Protein AF-A0A6L4WTA5-F1 (afdb_monomer)

Foldseek 3Di:
DDPDDDDDDDDDPFQADPQLCVVVVHGHNDDPLSNQFGPPDDDDDDPDADPVCNVARQQGPVLAPFDFPDPSLLAFPQSDDPVVLVVVVVVLVVVLVVLLVVCLVVVVLVVQDPVLLVVLLLQQLLCLVLLLLLLLLLVLLLNHHHGRRSNRLSNSVSVVSNVVSVLSVSLNCSNVVNPCVSNVVSVVCCVDPPLNVLVNVLSVVLSPDRRSVLSLCLRVQAQCLQCCCQSQVVSCVLCVVVVHNSSVSSSVSVVVVNVSSVVSSLSSLLVSCVRDPVSLVVSLVSNVVSNVSNLVSCQSSLVSDPCSVVSSVVSVVVSQVSVVVSVHHD

Mean predicted aligned error: 3.54 Å

Sequence (330 aa):
MELNIASVEIEPKRHTFGNVARRLGEDRPASRYEEAMYDAQPTENFHYRPQWEPEFEIYDKARTKIKMNDWYDLLDPRKFHYMTYVSTRASQNAANVQSFDFIEKRSLVNFIKQENLQKAFEFLTPLRHYEYGANMNNLAIVDRVYGTAMMSATMFHAEDRLGMAQHITKMILLLGNNDVKKLDSGKEAWMNDSKWQGLRKAVEDSLVVKDPIRLFVKQNVVFDAFVIPLMINEFSKEMAANDEMVVPMLSEFVTSWYEETIKWIDSVVKVMTNESSENKELLTQWIKEDIEIIEVAMQPLSAFSNNSSELLASTKLELINRLNKSGITL

Radius of gyration: 22.51 Å; Cα contacts (8 Å, |Δi|>4): 391; chains: 1; bounding box: 70×47×57 Å

Solvent-accessible surface area (backbone atoms only — not comparable to full-atom values): 18257 Å² total; per-residue (Å²): 136,84,85,79,79,88,72,88,85,74,88,68,98,64,54,57,56,72,66,47,22,62,73,70,73,46,78,47,80,64,53,76,41,52,70,69,28,53,84,70,53,82,85,73,88,74,92,66,66,41,92,91,53,63,92,41,60,77,72,31,66,78,53,31,90,63,74,65,97,56,54,77,70,37,48,55,82,83,54,68,39,72,70,58,42,54,54,52,51,50,55,55,49,52,56,46,50,50,50,53,51,51,40,59,79,65,48,53,60,78,72,50,54,68,70,59,51,50,49,47,47,68,66,44,45,35,48,29,56,56,26,44,45,49,17,53,46,24,50,54,24,36,78,45,42,51,45,46,34,43,24,49,54,34,42,55,51,16,56,48,24,47,50,48,20,51,48,45,51,49,50,48,27,61,70,46,77,64,41,65,65,57,58,54,50,14,48,49,37,45,75,69,36,74,53,34,44,44,46,47,49,54,47,60,60,50,73,70,54,76,33,27,61,62,40,45,44,45,47,70,58,45,43,44,44,47,50,46,50,48,61,45,53,49,43,25,52,53,37,42,76,72,76,33,58,68,61,39,63,69,45,43,62,59,54,57,48,48,68,59,51,49,56,35,53,48,47,33,51,25,49,50,32,70,66,35,72,67,36,33,53,52,53,39,51,56,49,53,58,40,47,59,54,46,56,62,19,41,56,60,64,34,61,86,42,98,54,28,71,57,55,51,52,50,37,51,48,51,47,51,60,53,38,46,77,28,70,41,81,133

pLDDT: mean 96.68, std 4.38, range [52.75, 98.94]

Organism: NCBI:txid2654171

InterPro domains:
  IPR003430 Propane/methane/phenol/toluene hydroxylase [PF02332] (52-275)
  IPR009078 Ferritin-like superfamily [SSF47240] (1-301)
  IPR012078 Methane/phenol monooxygenase, hydroxylase component [PIRSF000040] (1-306)
  IPR012348 Ribonucleotide reductase-like [G3DSA:1.10.620.20] (1-330)

Structure (mmCIF, N/CA/C/O backbone):
data_AF-A0A6L4WTA5-F1
#
_entry.id   AF-A0A6L4WTA5-F1
#
loop_
_atom_site.group_PDB
_atom_site.id
_atom_site.type_symbol
_atom_site.label_atom_id
_atom_site.label_alt_id
_atom_site.label_comp_id
_atom_site.label_asym_id
_atom_site.label_entity_id
_atom_site.label_seq_id
_atom_site.pdbx_PDB_ins_code
_atom_site.Cartn_x
_atom_site.Cartn_y
_atom_site.Cartn_z
_atom_site.occupancy
_atom_site.B_iso_or_equiv
_atom_site.auth_seq_id
_atom_site.auth_comp_id
_atom_site.auth_asym_id
_atom_site.auth_atom_id
_atom_site.pdbx_PDB_model_num
ATOM 1 N N . MET A 1 1 ? -39.409 23.483 -18.456 1.00 52.75 1 MET A N 1
ATOM 2 C CA . MET A 1 1 ? -40.609 22.785 -17.954 1.00 52.75 1 MET A CA 1
ATOM 3 C C . MET A 1 1 ? -40.104 21.469 -17.388 1.00 52.75 1 MET A C 1
ATOM 5 O O . MET A 1 1 ? -39.765 20.590 -18.167 1.00 52.75 1 MET A O 1
ATOM 9 N N . GLU A 1 2 ? -39.885 21.397 -16.075 1.00 57.78 2 GLU A N 1
ATOM 10 C CA . GLU A 1 2 ? -39.454 20.157 -15.417 1.00 57.78 2 GLU A CA 1
ATOM 11 C C . GLU A 1 2 ? -40.671 19.253 -15.228 1.00 57.78 2 GLU A C 1
ATOM 13 O O . GLU A 1 2 ? -41.687 19.657 -14.663 1.00 57.78 2 GLU A O 1
ATOM 18 N N . LEU A 1 3 ? -40.583 18.045 -15.774 1.00 67.44 3 LEU A N 1
ATOM 19 C CA . LEU A 1 3 ? -41.601 17.010 -15.660 1.00 67.44 3 LEU A CA 1
ATOM 20 C C . LEU A 1 3 ? -41.435 16.350 -14.285 1.00 67.44 3 LEU A C 1
ATOM 22 O O . LEU A 1 3 ? -40.645 15.424 -14.128 1.00 67.44 3 LEU A O 1
ATOM 26 N N . ASN A 1 4 ? -42.148 16.859 -13.278 1.00 74.12 4 ASN A N 1
ATOM 27 C CA . ASN A 1 4 ? -42.209 16.223 -11.964 1.00 74.12 4 ASN A CA 1
ATOM 28 C C . ASN A 1 4 ? -43.225 15.078 -12.012 1.00 74.12 4 ASN A C 1
ATOM 30 O O . ASN A 1 4 ? -44.436 15.299 -12.045 1.00 74.12 4 ASN A O 1
ATOM 34 N N . ILE A 1 5 ? -42.719 13.847 -12.072 1.00 84.56 5 ILE A N 1
ATOM 35 C CA . ILE A 1 5 ? -43.542 12.638 -12.046 1.00 84.56 5 ILE A CA 1
ATOM 36 C C . ILE A 1 5 ? -44.036 12.445 -10.609 1.00 84.56 5 ILE A C 1
ATOM 38 O O . ILE A 1 5 ? -43.230 12.290 -9.696 1.00 84.56 5 ILE A O 1
ATOM 42 N N . ALA A 1 6 ? -45.354 12.452 -10.401 1.00 80.69 6 ALA A N 1
ATOM 43 C CA . ALA A 1 6 ? -45.935 12.192 -9.088 1.00 80.69 6 ALA A CA 1
ATOM 44 C C . ALA A 1 6 ? -45.710 10.723 -8.689 1.00 80.69 6 ALA A C 1
ATOM 46 O O . ALA A 1 6 ? -46.211 9.814 -9.353 1.00 80.69 6 ALA A O 1
ATOM 47 N N . SER A 1 7 ? -44.973 10.491 -7.603 1.00 86.44 7 SER A N 1
ATOM 48 C CA . SER A 1 7 ? -44.832 9.178 -6.968 1.00 86.44 7 SER A CA 1
ATOM 49 C C . SER A 1 7 ? -45.690 9.093 -5.709 1.00 86.44 7 SER A C 1
ATOM 51 O O . SER A 1 7 ? -45.810 10.067 -4.970 1.00 86.44 7 SER A O 1
ATOM 53 N N . VAL A 1 8 ? -46.269 7.919 -5.445 1.00 89.44 8 VAL A N 1
ATOM 54 C CA . VAL A 1 8 ? -46.918 7.636 -4.158 1.00 89.44 8 VAL A CA 1
ATOM 55 C C . VAL A 1 8 ? -45.822 7.371 -3.131 1.00 89.44 8 VAL A C 1
ATOM 57 O O . VAL A 1 8 ? -45.062 6.415 -3.276 1.00 89.44 8 VAL A O 1
ATOM 60 N N . GLU A 1 9 ? -45.737 8.219 -2.114 1.00 87.75 9 GLU A N 1
ATOM 61 C CA . GLU A 1 9 ? -44.826 8.033 -0.988 1.00 87.75 9 GLU A CA 1
ATOM 62 C C . GLU A 1 9 ? -45.429 7.023 -0.002 1.00 87.75 9 GLU A C 1
ATOM 64 O O . GLU A 1 9 ? -46.593 7.132 0.390 1.00 87.75 9 GLU A O 1
ATOM 69 N N . ILE A 1 10 ? -44.657 5.993 0.345 1.00 92.88 10 ILE A N 1
ATOM 70 C CA . ILE A 1 10 ? -45.053 4.965 1.311 1.00 92.88 10 ILE A CA 1
ATOM 71 C C . ILE A 1 10 ? -44.186 5.148 2.550 1.00 92.88 10 ILE A C 1
ATOM 73 O O . ILE A 1 10 ? -42.973 4.961 2.473 1.00 92.88 10 ILE A O 1
ATOM 77 N N . GLU A 1 11 ? -44.816 5.450 3.684 1.00 94.12 11 GLU A N 1
ATOM 78 C CA . GLU A 1 11 ? -44.127 5.607 4.968 1.00 94.12 11 GLU A CA 1
ATOM 79 C C . GLU A 1 11 ? -43.481 4.284 5.422 1.00 94.12 11 GLU A C 1
ATOM 81 O O . GLU A 1 11 ? -44.190 3.293 5.663 1.00 94.12 11 GLU A O 1
ATOM 86 N N . PRO A 1 12 ? -42.143 4.218 5.536 1.00 95.50 12 PRO A N 1
ATOM 87 C CA . PRO A 1 12 ? -41.457 3.007 5.953 1.00 95.50 12 PRO A CA 1
ATOM 88 C C . PRO A 1 12 ? -41.533 2.825 7.477 1.00 95.50 12 PRO A C 1
ATOM 90 O O . PRO A 1 12 ? -41.562 3.775 8.250 1.00 95.50 12 PRO A O 1
ATOM 93 N N . LYS A 1 13 ? -41.507 1.571 7.949 1.00 96.56 13 LYS A N 1
ATOM 94 C CA . LYS A 1 13 ? -41.500 1.268 9.399 1.00 96.56 13 LYS A CA 1
ATOM 95 C C . LYS A 1 13 ? -40.175 1.598 10.101 1.00 96.56 13 LYS A C 1
ATOM 97 O O . LYS A 1 13 ? -40.129 1.588 11.327 1.00 96.56 13 LYS A O 1
ATOM 102 N N . ARG A 1 14 ? -39.101 1.724 9.325 1.00 97.00 14 ARG A N 1
ATOM 103 C CA . ARG A 1 14 ? -37.732 2.083 9.721 1.00 97.00 14 ARG A CA 1
ATOM 104 C C . ARG A 1 14 ? -36.960 2.477 8.468 1.00 97.00 14 ARG A C 1
ATOM 106 O O . ARG A 1 14 ? -37.333 2.022 7.382 1.00 97.00 14 ARG A O 1
ATOM 113 N N . HIS A 1 15 ? -35.870 3.218 8.608 1.00 97.50 15 HIS A N 1
ATOM 114 C CA . HIS A 1 15 ? -35.088 3.666 7.455 1.00 97.50 15 HIS A CA 1
ATOM 115 C C . HIS A 1 15 ? -33.839 2.823 7.177 1.00 97.50 15 HIS A C 1
ATOM 117 O O . HIS A 1 15 ? -33.423 2.743 6.023 1.00 97.50 15 HIS A O 1
ATOM 123 N N . THR A 1 16 ? -33.263 2.169 8.189 1.00 98.12 16 THR A N 1
ATOM 124 C CA . THR A 1 16 ? -32.083 1.300 8.016 1.00 98.12 16 THR A CA 1
ATOM 125 C C . THR A 1 16 ? -32.068 0.106 8.991 1.00 98.12 16 THR A C 1
ATOM 127 O O . THR A 1 16 ? -33.043 -0.178 9.698 1.00 98.12 16 THR A O 1
ATOM 130 N N . PHE A 1 17 ? -30.980 -0.667 9.004 1.00 98.00 17 PHE A N 1
ATOM 131 C CA . PHE A 1 17 ? -30.770 -1.772 9.935 1.00 98.00 17 PHE A CA 1
ATOM 132 C C . PHE A 1 17 ? -30.490 -1.272 11.356 1.00 98.00 17 PHE A C 1
ATOM 134 O O . PHE A 1 17 ? -29.898 -0.219 11.576 1.00 98.00 17 PHE A O 1
ATOM 141 N N . GLY A 1 18 ? -30.885 -2.062 12.359 1.00 97.44 18 GLY A N 1
ATOM 142 C CA . GLY A 1 18 ? -30.802 -1.634 13.758 1.00 97.44 18 GLY A CA 1
ATOM 143 C C . GLY A 1 18 ? -29.375 -1.379 14.261 1.00 97.44 18 GLY A C 1
ATOM 144 O O . GLY A 1 18 ? -29.185 -0.505 15.099 1.00 97.44 18 GLY A O 1
ATOM 145 N N . ASN A 1 19 ? -28.375 -2.120 13.773 1.00 96.50 19 ASN A N 1
ATOM 146 C CA . ASN A 1 19 ? -26.960 -1.865 14.071 1.00 96.50 19 ASN A CA 1
ATOM 147 C C . ASN A 1 19 ? -26.506 -0.513 13.506 1.00 96.50 19 ASN A C 1
ATOM 149 O O . ASN A 1 19 ? -25.913 0.277 14.234 1.00 96.50 19 ASN A O 1
ATOM 153 N N . VAL A 1 20 ? -26.876 -0.219 12.259 1.00 97.62 20 VAL A N 1
ATOM 154 C CA . VAL A 1 20 ? -26.539 1.040 11.586 1.00 97.62 20 VAL A CA 1
ATOM 155 C C . VAL A 1 20 ? -27.196 2.223 12.300 1.00 97.62 20 VAL A C 1
ATOM 157 O O . VAL A 1 20 ? -26.498 3.161 12.669 1.00 97.62 20 VAL A O 1
ATOM 160 N N . ALA A 1 21 ? -28.496 2.153 12.603 1.00 97.88 21 ALA A N 1
ATOM 161 C CA . ALA A 1 21 ? -29.197 3.216 13.331 1.00 97.88 21 ALA A CA 1
ATOM 162 C C . ALA A 1 21 ? -28.588 3.484 14.722 1.00 97.88 21 ALA A C 1
ATOM 164 O O . ALA A 1 21 ? -28.388 4.634 15.104 1.00 97.88 21 ALA A O 1
ATOM 165 N N . ARG A 1 22 ? -28.228 2.430 15.475 1.00 97.50 22 ARG A N 1
ATOM 166 C CA . ARG A 1 22 ? -27.548 2.582 16.777 1.00 97.50 22 ARG A CA 1
ATOM 167 C C . ARG A 1 22 ? -26.203 3.288 16.648 1.00 97.50 22 ARG A C 1
ATOM 169 O O . ARG A 1 22 ? -25.905 4.142 17.474 1.00 97.50 22 ARG A O 1
ATOM 176 N N . ARG A 1 23 ? -25.411 2.942 15.631 1.00 95.56 23 ARG A N 1
ATOM 177 C CA . ARG A 1 23 ? -24.113 3.575 15.377 1.00 95.56 23 ARG A CA 1
ATOM 178 C C . ARG A 1 23 ? -24.250 5.034 14.950 1.00 95.56 23 ARG A C 1
ATOM 180 O O . ARG A 1 23 ? -23.460 5.866 15.376 1.00 95.56 23 ARG A O 1
ATOM 187 N N . LEU A 1 24 ? -25.242 5.342 14.118 1.00 95.62 24 LEU A N 1
ATOM 188 C CA . LEU A 1 24 ? -25.515 6.707 13.666 1.00 95.62 24 LEU A CA 1
ATOM 189 C C . LEU A 1 24 ? -26.168 7.578 14.752 1.00 95.62 24 LEU A C 1
ATOM 191 O O . LEU A 1 24 ? -26.153 8.798 14.635 1.00 95.62 24 LEU A O 1
ATOM 195 N N . GLY A 1 25 ? -26.731 6.966 15.798 1.00 97.12 25 GLY A N 1
ATOM 196 C CA . GLY A 1 25 ? -27.473 7.655 16.857 1.00 97.12 25 GLY A CA 1
ATOM 197 C C . GLY A 1 25 ? -28.904 8.042 16.467 1.00 97.12 25 GLY A C 1
ATOM 198 O O . GLY A 1 25 ? -29.612 8.642 17.271 1.00 97.12 25 GLY A O 1
ATOM 199 N N . GLU A 1 26 ? -29.347 7.682 15.261 1.00 97.19 26 GLU A N 1
ATOM 200 C CA . GLU A 1 26 ? -30.663 8.003 14.708 1.00 97.19 26 GLU A CA 1
ATOM 201 C C . GLU A 1 26 ? -31.090 6.971 13.645 1.00 97.19 26 GLU A C 1
ATOM 203 O O . GLU A 1 26 ? -30.253 6.372 12.966 1.00 97.19 26 GLU A O 1
ATOM 208 N N . ASP A 1 27 ? -32.402 6.765 13.479 1.00 97.06 27 ASP A N 1
ATOM 209 C CA . ASP A 1 27 ? -32.956 5.975 12.368 1.00 97.06 27 ASP A CA 1
ATOM 210 C C . ASP A 1 27 ? -33.204 6.890 11.167 1.00 97.06 27 ASP A C 1
ATOM 212 O O . ASP A 1 27 ? -34.285 7.453 11.003 1.00 97.06 27 ASP A O 1
ATOM 216 N N . ARG A 1 28 ? -32.171 7.055 10.339 1.00 96.94 28 ARG A N 1
ATOM 217 C CA . ARG A 1 28 ? -32.239 7.793 9.074 1.00 96.94 28 ARG A CA 1
ATOM 218 C C . ARG A 1 28 ? -31.884 6.892 7.893 1.00 96.94 28 ARG A C 1
ATOM 220 O O . ARG A 1 28 ? -31.228 5.865 8.089 1.00 96.94 28 ARG A O 1
ATOM 227 N N . PRO A 1 29 ? -32.230 7.282 6.652 1.00 97.56 29 PRO A N 1
ATOM 228 C CA . PRO A 1 29 ? -31.689 6.624 5.473 1.00 97.56 29 PRO A CA 1
ATOM 229 C C . PRO A 1 29 ? -30.155 6.593 5.531 1.00 97.56 29 PRO A C 1
ATOM 231 O O . PRO A 1 29 ? -29.496 7.629 5.674 1.00 97.56 29 PRO A O 1
ATOM 234 N N . ALA A 1 30 ? -29.595 5.390 5.453 1.00 97.31 30 ALA A N 1
ATOM 235 C CA . ALA A 1 30 ? -28.159 5.165 5.444 1.00 97.31 30 ALA A CA 1
ATOM 236 C C . ALA A 1 30 ? -27.639 5.060 4.005 1.00 97.31 30 ALA A C 1
ATOM 238 O O . ALA A 1 30 ? -28.334 4.620 3.086 1.00 97.31 30 ALA A O 1
ATOM 239 N N . SER A 1 31 ? -26.394 5.470 3.792 1.00 97.19 31 SER A N 1
ATOM 240 C CA . SER A 1 31 ? -25.716 5.266 2.516 1.00 97.19 31 SER A CA 1
ATOM 241 C C . SER A 1 31 ? -25.366 3.790 2.308 1.00 97.19 31 SER A C 1
ATOM 243 O O . SER A 1 31 ? -25.202 3.024 3.259 1.00 97.19 31 SER A O 1
ATOM 245 N N . ARG A 1 32 ? -25.141 3.400 1.047 1.00 97.00 32 ARG A N 1
ATOM 246 C CA . ARG A 1 32 ? -24.671 2.046 0.703 1.00 97.00 32 ARG A CA 1
ATOM 247 C C . ARG A 1 32 ? -23.380 1.661 1.426 1.00 97.00 32 ARG A C 1
ATOM 249 O O . ARG A 1 32 ? -23.210 0.499 1.768 1.00 97.00 32 ARG A O 1
ATOM 256 N N . TYR A 1 33 ? -22.487 2.623 1.656 1.00 97.06 33 TYR A N 1
ATOM 257 C CA . TYR A 1 33 ? -21.245 2.383 2.386 1.00 97.06 33 TYR A CA 1
ATOM 258 C C . TYR A 1 33 ? -21.501 2.118 3.874 1.00 97.06 33 TYR A C 1
ATOM 260 O O . TYR A 1 33 ? -20.934 1.182 4.425 1.00 97.06 33 TYR A O 1
ATOM 268 N N . GLU A 1 34 ? -22.369 2.907 4.515 1.00 96.69 34 GLU A N 1
ATOM 269 C CA . GLU A 1 34 ? -22.705 2.741 5.937 1.00 96.69 34 GLU A CA 1
ATOM 270 C C . GLU A 1 34 ? -23.325 1.360 6.197 1.00 96.69 34 GLU A C 1
ATOM 272 O O . GLU A 1 34 ? -22.873 0.650 7.092 1.00 96.69 34 GLU A O 1
ATOM 277 N N . GLU A 1 35 ? -24.286 0.934 5.369 1.00 97.19 35 GLU A N 1
ATOM 278 C CA . GLU A 1 35 ? -24.909 -0.392 5.504 1.00 97.19 35 GLU A CA 1
ATOM 279 C C . GLU A 1 35 ? -23.966 -1.551 5.156 1.00 97.19 35 GLU A C 1
ATOM 281 O O . GLU A 1 35 ? -24.114 -2.640 5.704 1.00 97.19 35 GLU A O 1
ATOM 286 N N . ALA A 1 36 ? -22.999 -1.338 4.257 1.00 96.00 36 ALA A N 1
ATOM 287 C CA . ALA A 1 36 ? -22.034 -2.368 3.875 1.00 96.00 36 ALA A CA 1
ATOM 288 C C . ALA A 1 36 ? -20.905 -2.553 4.900 1.00 96.00 36 ALA A C 1
ATOM 290 O O . ALA A 1 36 ? -20.335 -3.640 4.976 1.00 96.00 36 ALA A O 1
ATOM 291 N N . MET A 1 37 ? -20.552 -1.504 5.651 1.00 94.75 37 MET A N 1
ATOM 292 C CA . MET A 1 37 ? -19.360 -1.512 6.501 1.00 94.75 37 MET A CA 1
ATOM 293 C C . MET A 1 37 ? -19.662 -1.657 7.982 1.00 94.75 37 MET A C 1
ATOM 295 O O . MET A 1 37 ? -18.927 -2.360 8.670 1.00 94.75 37 MET A O 1
ATOM 299 N N . TYR A 1 38 ? -20.691 -0.996 8.503 1.00 95.81 38 TYR A N 1
ATOM 300 C CA . TYR A 1 38 ? -20.845 -0.879 9.948 1.00 95.81 38 TYR A CA 1
ATOM 301 C C . TYR A 1 38 ? -21.366 -2.156 10.608 1.00 95.81 38 TYR A C 1
ATOM 303 O O . TYR A 1 38 ? -22.458 -2.634 10.311 1.00 95.81 38 TYR A O 1
ATOM 311 N N . ASP A 1 39 ? -20.585 -2.669 11.563 1.00 95.44 39 ASP A N 1
ATOM 312 C CA . ASP A 1 39 ? -20.956 -3.757 12.478 1.00 95.44 39 ASP A CA 1
ATOM 313 C C . ASP A 1 39 ? -21.435 -5.049 11.791 1.00 95.44 39 ASP A C 1
ATOM 315 O O . ASP A 1 39 ? -22.233 -5.797 12.350 1.00 95.44 39 ASP A O 1
ATOM 319 N N . ALA A 1 40 ? -20.952 -5.324 10.576 1.00 92.62 40 ALA A N 1
ATOM 320 C CA . ALA A 1 40 ? -21.295 -6.546 9.843 1.00 92.62 40 ALA A CA 1
ATOM 321 C C . ALA A 1 40 ? -20.523 -7.792 10.330 1.00 92.62 40 ALA A C 1
ATOM 323 O O . ALA A 1 40 ? -20.929 -8.922 10.059 1.00 92.62 40 ALA A O 1
ATOM 324 N N . GLN A 1 41 ? -19.406 -7.599 11.040 1.00 95.56 41 GLN A N 1
ATOM 325 C CA . GLN A 1 41 ? -18.550 -8.682 11.524 1.00 95.56 41 GLN A CA 1
ATOM 326 C C . GLN A 1 41 ? -19.159 -9.346 12.773 1.00 95.56 41 GLN A C 1
ATOM 328 O O . GLN A 1 41 ? -19.562 -8.626 13.687 1.00 95.56 41 GLN A O 1
ATOM 333 N N . PRO A 1 42 ? -19.149 -10.686 12.888 1.00 95.12 42 PRO A N 1
ATOM 334 C CA . PRO A 1 42 ? -19.414 -11.366 14.155 1.00 95.12 42 PRO A CA 1
ATOM 335 C C . PRO A 1 42 ? -18.446 -10.914 15.262 1.00 95.12 42 PRO A C 1
ATOM 337 O O . PRO A 1 42 ? -17.248 -10.756 15.014 1.00 95.12 42 PRO A O 1
ATOM 340 N N . THR A 1 43 ? -18.945 -10.720 16.485 1.00 94.94 43 THR A N 1
ATOM 341 C CA . THR A 1 43 ? -18.148 -10.152 17.594 1.00 94.94 43 THR A CA 1
ATOM 342 C C . THR A 1 43 ? -18.052 -11.032 18.836 1.00 94.94 43 THR A C 1
ATOM 344 O O . THR A 1 43 ? -17.200 -10.783 19.682 1.00 94.94 43 THR A O 1
ATOM 347 N N . GLU A 1 44 ? -18.923 -12.027 18.989 1.00 94.62 44 GLU A N 1
ATOM 348 C CA . GLU A 1 44 ? -19.015 -12.842 20.203 1.00 94.62 44 GLU A CA 1
ATOM 349 C C . GLU A 1 44 ? -19.664 -14.208 19.927 1.00 94.62 44 GLU A C 1
ATOM 351 O O . GLU A 1 44 ? -20.211 -14.444 18.849 1.00 94.62 44 GLU A O 1
ATOM 356 N N . ASN A 1 45 ? -19.633 -15.095 20.928 1.00 95.81 45 ASN A N 1
ATOM 357 C CA . ASN A 1 45 ? -20.256 -16.426 20.906 1.00 95.81 45 ASN A CA 1
ATOM 358 C C . ASN A 1 45 ? -19.707 -17.363 19.812 1.00 95.81 45 ASN A C 1
ATOM 360 O O . ASN A 1 45 ? -20.436 -18.150 19.197 1.00 95.81 45 ASN A O 1
ATOM 364 N N . PHE A 1 46 ? -18.394 -17.301 19.580 1.00 97.12 46 PHE A N 1
ATOM 365 C CA . PHE A 1 46 ? -17.701 -18.260 18.726 1.00 97.12 46 PHE A CA 1
ATOM 366 C C . PHE A 1 46 ? -17.737 -19.656 19.350 1.00 97.12 46 PHE A C 1
ATOM 368 O O . PHE A 1 46 ? -17.534 -19.834 20.548 1.00 97.12 46 PHE A O 1
ATOM 375 N N . HIS A 1 47 ? -18.025 -20.662 18.526 1.00 96.81 47 HIS A N 1
ATOM 376 C CA . HIS A 1 47 ? -18.248 -22.029 19.006 1.00 96.81 47 HIS A CA 1
ATOM 377 C C . HIS A 1 47 ? -16.939 -22.796 19.238 1.00 96.81 47 HIS A C 1
ATOM 379 O O . HIS A 1 47 ? -16.920 -23.768 19.990 1.00 96.81 47 HIS A O 1
ATOM 385 N N . TYR A 1 48 ? -15.853 -22.376 18.584 1.00 95.94 48 TYR A N 1
ATOM 386 C CA . TYR A 1 48 ? -14.569 -23.067 18.595 1.00 95.94 48 TYR A CA 1
ATOM 387 C C . TYR A 1 48 ? -13.422 -22.062 18.560 1.00 95.94 48 TYR A C 1
ATOM 389 O O . TYR A 1 48 ? -13.499 -21.052 17.862 1.00 95.94 48 TYR A O 1
ATOM 397 N N . ARG A 1 49 ? -12.331 -22.394 19.254 1.00 96.19 49 ARG A N 1
ATOM 398 C CA . ARG A 1 49 ? -11.069 -21.651 19.163 1.00 96.19 49 ARG A CA 1
ATOM 399 C C . ARG A 1 49 ? -10.349 -21.991 17.850 1.00 96.19 49 ARG A C 1
ATOM 401 O O . ARG A 1 49 ? -10.431 -23.143 17.406 1.00 96.19 49 ARG A O 1
ATOM 408 N N . PRO A 1 50 ? -9.611 -21.045 17.241 1.00 96.12 50 PRO A N 1
ATOM 409 C CA . PRO A 1 50 ? -8.741 -21.345 16.109 1.00 96.12 50 PRO A CA 1
ATOM 410 C C . PRO A 1 50 ? -7.716 -22.429 16.471 1.00 96.12 50 PRO A C 1
ATOM 412 O O . PRO A 1 50 ? -7.021 -22.327 17.477 1.00 96.12 50 PRO A O 1
ATOM 415 N N . GLN A 1 51 ? -7.582 -23.463 15.638 1.00 97.06 51 GLN A N 1
ATOM 416 C CA . GLN A 1 51 ? -6.621 -24.552 15.888 1.00 97.06 51 GLN A CA 1
ATOM 417 C C . GLN A 1 51 ? -5.157 -24.131 15.677 1.00 97.06 51 GLN A C 1
ATOM 419 O O . GLN A 1 51 ? -4.248 -24.791 16.170 1.00 97.06 51 GLN A O 1
ATOM 424 N N . TRP A 1 52 ? -4.931 -23.051 14.930 1.00 93.75 52 TRP A N 1
ATOM 425 C CA . TRP A 1 52 ? -3.615 -22.580 14.495 1.00 93.75 52 TRP A CA 1
ATOM 426 C C . TRP A 1 52 ? -3.069 -21.401 15.326 1.00 93.75 52 TRP A C 1
ATOM 428 O O . TRP A 1 52 ? -1.893 -21.071 15.192 1.00 93.75 52 TRP A O 1
ATOM 438 N N . GLU A 1 53 ? -3.894 -20.783 16.181 1.00 94.94 53 GLU A N 1
ATOM 439 C CA . GLU A 1 53 ? -3.519 -19.700 17.115 1.00 94.94 53 GLU A CA 1
ATOM 440 C C . GLU A 1 53 ? -4.537 -19.650 18.284 1.00 94.94 53 GLU A C 1
ATOM 442 O O . GLU A 1 53 ? -5.358 -18.731 18.368 1.00 94.94 53 GLU A O 1
ATOM 447 N N . PRO A 1 54 ? -4.579 -20.695 19.142 1.00 95.88 54 PRO A N 1
ATOM 448 C CA . PRO A 1 54 ? -5.630 -20.896 20.152 1.00 95.88 54 PRO A CA 1
ATOM 449 C C . PRO A 1 54 ? -5.646 -19.853 21.286 1.00 95.88 54 PRO A C 1
ATOM 451 O O . PRO A 1 54 ? -6.607 -19.793 22.066 1.00 95.88 54 PRO A O 1
ATOM 454 N N . GLU A 1 55 ? -4.593 -19.042 21.399 1.00 95.62 55 GLU A N 1
ATOM 455 C CA . GLU A 1 55 ? -4.498 -17.917 22.328 1.00 95.62 55 GLU A CA 1
ATOM 456 C C . GLU A 1 55 ? -5.485 -16.779 22.012 1.00 95.62 55 GLU A C 1
ATOM 458 O O . GLU A 1 55 ? -5.873 -16.062 22.935 1.00 95.62 55 GLU A O 1
ATOM 463 N N . PHE A 1 56 ? -5.948 -16.657 20.763 1.00 96.81 56 PHE A N 1
ATOM 464 C CA . PHE A 1 56 ? -6.916 -15.642 20.334 1.00 96.81 56 PHE A CA 1
ATOM 465 C C . PHE A 1 56 ? -8.291 -16.242 20.032 1.00 96.81 56 PHE A C 1
ATOM 467 O O . PHE A 1 56 ? -8.420 -17.416 19.685 1.00 96.81 56 PHE A O 1
ATOM 474 N N . GLU A 1 57 ? -9.332 -15.413 20.110 1.00 95.50 57 GLU A N 1
ATOM 475 C CA . GLU A 1 57 ? -10.621 -15.727 19.487 1.00 95.50 57 GLU A CA 1
ATOM 476 C C . GLU A 1 57 ? -10.607 -15.547 17.955 1.00 95.50 57 GLU A C 1
ATOM 478 O O . GLU A 1 57 ? -9.661 -15.029 17.341 1.00 95.50 57 GLU A O 1
ATOM 483 N N . ILE A 1 58 ? -11.697 -15.977 17.314 1.00 94.94 58 ILE A N 1
ATOM 484 C CA . ILE A 1 58 ? -12.031 -15.540 15.953 1.00 94.94 58 ILE A CA 1
ATOM 485 C C . ILE A 1 58 ? -12.306 -14.025 15.997 1.00 94.94 58 ILE A C 1
ATOM 487 O O . ILE A 1 58 ? -13.030 -13.552 16.866 1.00 94.94 58 ILE A O 1
ATOM 491 N N . TYR A 1 59 ? -11.708 -13.257 15.081 1.00 95.44 59 TYR A N 1
ATOM 492 C CA . TYR A 1 59 ? -11.766 -11.786 15.072 1.00 95.44 59 TYR A CA 1
ATOM 493 C C . TYR A 1 59 ? -11.393 -11.136 16.418 1.00 95.44 59 TYR A C 1
ATOM 495 O O . TYR A 1 59 ? -12.156 -10.364 16.997 1.00 95.44 59 TYR A O 1
ATOM 503 N N . ASP A 1 60 ? -10.200 -11.437 16.926 1.00 96.94 60 ASP A N 1
ATOM 504 C CA . ASP A 1 60 ? -9.729 -10.912 18.208 1.00 96.94 60 ASP A CA 1
ATOM 505 C C . ASP A 1 60 ? -8.945 -9.597 18.055 1.00 96.94 60 ASP A C 1
ATOM 507 O O . ASP A 1 60 ? -7.922 -9.529 17.368 1.00 96.94 60 ASP A O 1
ATOM 511 N N . LYS A 1 61 ? -9.391 -8.550 18.762 1.00 97.69 61 LYS A N 1
ATOM 512 C CA . LYS A 1 61 ? -8.726 -7.235 18.825 1.00 97.69 61 LYS A CA 1
ATOM 513 C C . LYS A 1 61 ? -7.314 -7.317 19.425 1.00 97.69 61 LYS A C 1
ATOM 515 O O . LYS A 1 61 ? -6.505 -6.420 19.208 1.00 97.69 61 LYS A O 1
ATOM 520 N N . ALA A 1 62 ? -7.000 -8.367 20.187 1.00 97.25 62 ALA A N 1
ATOM 521 C CA . ALA A 1 62 ? -5.693 -8.578 20.804 1.00 97.25 62 ALA A CA 1
ATOM 522 C C . ALA A 1 62 ? -4.613 -9.074 19.827 1.00 97.25 62 ALA A C 1
ATOM 524 O O . ALA A 1 62 ? -3.439 -9.079 20.199 1.00 97.25 62 ALA A O 1
ATOM 525 N N . ARG A 1 63 ? -4.965 -9.419 18.576 1.00 97.81 63 ARG A N 1
ATOM 526 C CA . ARG A 1 63 ? -3.991 -9.780 17.524 1.00 97.81 63 ARG A CA 1
ATOM 527 C C . ARG A 1 63 ? -3.031 -8.646 17.172 1.00 97.81 63 ARG A C 1
ATOM 529 O O . ARG A 1 63 ? -1.997 -8.894 16.556 1.00 97.81 63 ARG A O 1
ATOM 536 N N . THR A 1 64 ? -3.364 -7.419 17.565 1.00 98.69 64 THR A N 1
ATOM 537 C CA . THR A 1 64 ? -2.490 -6.257 17.458 1.00 98.69 64 THR A CA 1
ATOM 538 C C . THR A 1 64 ? -2.265 -5.573 18.802 1.00 98.69 64 THR A C 1
ATOM 540 O O . THR A 1 64 ? -3.114 -5.562 19.705 1.00 98.69 64 THR A O 1
ATOM 543 N N . LYS A 1 65 ? -1.078 -4.980 18.938 1.00 98.62 65 LYS A N 1
ATOM 544 C CA . LYS A 1 65 ? -0.727 -4.149 20.091 1.00 98.62 65 LYS A CA 1
ATOM 545 C C . LYS A 1 65 ? -1.472 -2.812 20.102 1.00 98.62 65 LYS A C 1
ATOM 547 O O . LYS A 1 65 ? -1.694 -2.287 21.190 1.00 98.62 65 LYS A O 1
ATOM 552 N N . ILE A 1 66 ? -1.896 -2.309 18.940 1.00 98.69 66 ILE A N 1
ATOM 553 C CA . ILE A 1 66 ? -2.694 -1.081 18.826 1.00 98.69 66 ILE A CA 1
ATOM 554 C C . ILE A 1 66 ? -4.047 -1.264 19.512 1.00 98.69 66 ILE A C 1
ATOM 556 O O . ILE A 1 66 ? -4.679 -2.318 19.407 1.00 98.69 66 ILE A O 1
ATOM 560 N N . LYS A 1 67 ? -4.486 -0.239 20.244 1.00 98.56 67 LYS A N 1
ATOM 561 C CA . LYS A 1 67 ? -5.760 -0.242 20.969 1.00 98.56 67 LYS A CA 1
ATOM 562 C C . LYS A 1 67 ? -6.678 0.820 20.402 1.00 98.56 67 LYS A C 1
ATOM 564 O O . LYS A 1 67 ? -6.258 1.952 20.256 1.00 98.56 67 LYS A O 1
ATOM 569 N N . MET A 1 68 ? -7.916 0.441 20.112 1.00 98.62 68 MET A N 1
ATOM 570 C CA . MET A 1 68 ? -8.974 1.342 19.661 1.00 98.62 68 MET A CA 1
ATOM 571 C C . MET A 1 68 ? -10.192 1.144 20.558 1.00 98.62 68 MET A C 1
ATOM 573 O O . MET A 1 68 ? -10.563 -0.005 20.830 1.00 98.62 68 MET A O 1
ATOM 577 N N . ASN A 1 69 ? -10.820 2.240 20.978 1.00 98.00 69 ASN A N 1
ATOM 578 C CA . ASN A 1 69 ? -12.124 2.228 21.631 1.00 98.00 69 ASN A CA 1
ATOM 579 C C . ASN A 1 69 ? -13.182 1.693 20.661 1.00 98.00 69 ASN A C 1
ATOM 581 O O . ASN A 1 69 ? -13.904 0.749 20.993 1.00 98.00 69 ASN A O 1
ATOM 585 N N . ASP A 1 70 ? -13.194 2.219 19.433 1.00 97.56 70 ASP A N 1
ATOM 586 C CA . ASP A 1 70 ? -13.999 1.700 18.334 1.00 97.56 70 ASP A CA 1
ATOM 587 C C . ASP A 1 70 ? -13.156 1.480 17.070 1.00 97.56 70 ASP A C 1
ATOM 589 O O . ASP A 1 70 ? -12.598 2.390 16.468 1.00 97.56 70 ASP A O 1
ATOM 593 N N . TRP A 1 71 ? -13.079 0.225 16.633 1.00 97.81 71 TRP A N 1
ATOM 594 C CA . TRP A 1 71 ? -12.356 -0.142 15.413 1.00 97.81 71 TRP A CA 1
ATOM 595 C C . TRP A 1 71 ? -13.055 0.339 14.138 1.00 97.81 71 TRP A C 1
ATOM 597 O O . TRP A 1 71 ? -12.419 0.425 13.090 1.00 97.81 71 TRP A O 1
ATOM 607 N N . TYR A 1 72 ? -14.345 0.671 14.209 1.00 96.50 72 TYR A N 1
ATOM 608 C CA . TYR A 1 72 ? -15.089 1.230 13.082 1.00 96.50 72 TYR A CA 1
ATOM 609 C C . TYR A 1 72 ? -14.862 2.736 12.886 1.00 96.50 72 TYR A C 1
ATOM 611 O O . TYR A 1 72 ? -15.445 3.301 11.964 1.00 96.50 72 TYR A O 1
ATOM 619 N N . ASP A 1 73 ? -13.969 3.361 13.660 1.00 97.31 73 ASP A N 1
ATOM 620 C CA . ASP A 1 73 ? -13.430 4.692 13.349 1.00 97.31 73 ASP A CA 1
ATOM 621 C C . ASP A 1 73 ? -12.374 4.639 12.227 1.00 97.31 73 ASP A C 1
ATOM 623 O O . ASP A 1 73 ? -12.105 5.638 11.554 1.00 97.31 73 ASP A O 1
ATOM 627 N N . LEU A 1 74 ? -11.806 3.455 11.961 1.00 97.94 74 LEU A N 1
ATOM 628 C CA . LEU A 1 74 ? -10.863 3.213 10.866 1.00 97.94 74 LEU A CA 1
ATOM 629 C C . LEU A 1 74 ? -11.609 3.070 9.531 1.00 97.94 74 LEU A C 1
ATOM 631 O O . LEU A 1 74 ? -11.810 1.971 9.011 1.00 97.94 74 LEU A O 1
ATOM 635 N N . LEU A 1 75 ? -12.056 4.201 8.984 1.00 96.50 75 LEU A N 1
ATOM 636 C CA . LEU A 1 75 ? -12.867 4.256 7.766 1.00 96.50 75 LEU A CA 1
ATOM 637 C C . LEU A 1 75 ? -12.079 4.716 6.545 1.00 96.50 75 LEU A C 1
ATOM 639 O O . LEU A 1 75 ? -11.262 5.634 6.613 1.00 96.50 75 LEU A O 1
ATOM 643 N N . ASP A 1 76 ? -12.430 4.148 5.392 1.00 97.06 76 ASP A N 1
ATOM 644 C CA . ASP A 1 76 ? -11.960 4.630 4.102 1.00 97.06 76 ASP A CA 1
ATOM 645 C C . ASP A 1 76 ? -12.699 5.932 3.715 1.00 97.06 76 ASP A C 1
ATOM 647 O O . ASP A 1 76 ? -13.921 5.912 3.498 1.00 97.06 76 ASP A O 1
ATOM 651 N N . PRO A 1 77 ? -12.003 7.081 3.592 1.00 97.19 77 PRO A N 1
ATOM 652 C CA . PRO A 1 77 ? -12.617 8.340 3.180 1.00 97.19 77 PRO A CA 1
ATOM 653 C C . PRO A 1 77 ? -13.157 8.304 1.744 1.00 97.19 77 PRO A C 1
ATOM 655 O O . PRO A 1 77 ? -14.039 9.096 1.418 1.00 97.19 77 PRO A O 1
ATOM 658 N N . ARG A 1 78 ? -12.693 7.376 0.895 1.00 96.75 78 ARG A N 1
ATOM 659 C CA . ARG A 1 78 ? -13.196 7.182 -0.478 1.00 96.75 78 ARG A CA 1
ATOM 660 C C . ARG A 1 78 ? -14.574 6.520 -0.510 1.00 96.75 78 ARG A C 1
ATOM 662 O O . ARG A 1 78 ? -15.205 6.480 -1.562 1.00 96.75 78 ARG A O 1
ATOM 669 N N . LYS A 1 79 ? -15.042 5.994 0.632 1.00 96.44 79 LYS A N 1
ATOM 670 C CA . LYS A 1 79 ? -16.332 5.303 0.784 1.00 96.44 79 LYS A CA 1
ATOM 671 C C . LYS A 1 79 ? -16.491 4.114 -0.168 1.00 96.44 79 LYS A C 1
ATOM 673 O O . LYS A 1 79 ? -17.584 3.830 -0.667 1.00 96.44 79 LYS A O 1
ATOM 678 N N . PHE A 1 80 ? -15.398 3.388 -0.393 1.00 97.69 80 PHE A N 1
ATOM 679 C CA . PHE A 1 80 ? -15.425 2.160 -1.170 1.00 97.69 80 PHE A CA 1
ATOM 680 C C . PHE A 1 80 ? -16.167 1.057 -0.423 1.00 97.69 80 PHE A C 1
ATOM 682 O O . PHE A 1 80 ? -15.705 0.546 0.585 1.00 97.69 80 PHE A O 1
ATOM 689 N N . HIS A 1 81 ? -17.314 0.668 -0.967 1.00 96.31 81 HIS A N 1
ATOM 690 C CA . HIS A 1 81 ? -17.863 -0.681 -0.859 1.00 96.31 81 HIS A CA 1
ATOM 691 C C . HIS A 1 81 ? -17.656 -1.398 -2.202 1.00 96.31 81 HIS A C 1
ATOM 693 O O . HIS A 1 81 ? -17.244 -0.760 -3.178 1.00 96.31 81 HIS A O 1
ATOM 699 N N . TYR A 1 82 ? -17.953 -2.702 -2.277 1.00 97.88 82 TYR A N 1
ATOM 700 C CA . TYR A 1 82 ? -17.588 -3.538 -3.432 1.00 97.88 82 TYR A CA 1
ATOM 701 C C . TYR A 1 82 ? -17.928 -2.892 -4.786 1.00 97.88 82 TYR A C 1
ATOM 703 O O . TYR A 1 82 ? -17.041 -2.707 -5.614 1.00 97.88 82 TYR A O 1
ATOM 711 N N . MET A 1 83 ? -19.179 -2.457 -4.986 1.00 97.69 83 MET A N 1
ATOM 712 C CA . MET A 1 83 ? -19.631 -1.888 -6.262 1.00 97.69 83 MET A CA 1
ATOM 713 C C . MET A 1 83 ? -18.878 -0.608 -6.652 1.00 97.69 83 MET A C 1
ATOM 715 O O . MET A 1 83 ? -18.459 -0.458 -7.800 1.00 97.69 83 MET A O 1
ATOM 719 N N . THR A 1 84 ? -18.679 0.318 -5.712 1.00 97.81 84 THR A N 1
ATOM 720 C CA . T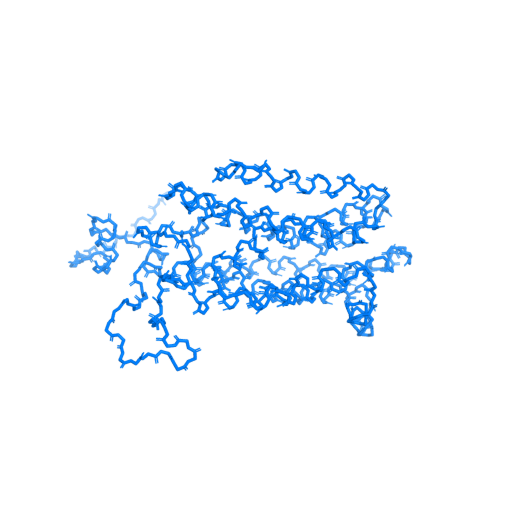HR A 1 84 ? -17.925 1.555 -5.985 1.00 97.81 84 THR A CA 1
ATOM 721 C C . THR A 1 84 ? -16.450 1.287 -6.249 1.00 97.81 84 THR A C 1
ATOM 723 O O . THR A 1 84 ? -15.873 1.942 -7.115 1.00 97.81 84 THR A O 1
ATOM 726 N N . TYR A 1 85 ? -15.859 0.308 -5.557 1.00 98.50 85 TYR A N 1
ATOM 727 C CA . TYR A 1 85 ? -14.467 -0.081 -5.767 1.00 98.50 85 TYR A CA 1
ATOM 728 C C . TYR A 1 85 ? -14.275 -0.629 -7.185 1.00 98.50 85 TYR A C 1
ATOM 730 O O . TYR A 1 85 ? -13.498 -0.071 -7.962 1.00 98.50 85 TYR A O 1
ATOM 738 N N . VAL A 1 86 ? -15.049 -1.654 -7.565 1.00 98.38 86 VAL A N 1
ATOM 739 C CA . VAL A 1 86 ? -14.900 -2.286 -8.885 1.00 98.38 86 VAL A CA 1
ATOM 740 C C . VAL A 1 86 ? -15.245 -1.329 -10.022 1.00 98.38 86 VAL A C 1
ATOM 742 O O . VAL A 1 86 ? -14.577 -1.350 -11.049 1.00 98.38 86 VAL A O 1
ATOM 745 N N . SER A 1 87 ? -16.226 -0.436 -9.842 1.00 98.06 87 SER A N 1
ATOM 746 C CA . SER A 1 87 ? -16.579 0.564 -10.863 1.00 98.06 87 SER A CA 1
ATOM 747 C C . SER A 1 87 ? -15.465 1.599 -11.064 1.00 98.06 87 SER A C 1
ATOM 749 O O . SER A 1 87 ? -15.157 1.973 -12.200 1.00 98.06 87 SER A O 1
ATOM 751 N N . THR A 1 88 ? -14.826 2.031 -9.970 1.00 97.81 88 THR A N 1
ATOM 752 C CA . THR A 1 88 ? -13.685 2.956 -10.024 1.00 97.81 88 THR A CA 1
ATOM 753 C C . THR A 1 88 ? -12.496 2.297 -10.719 1.00 97.81 88 THR A C 1
ATOM 755 O O . THR A 1 88 ? -11.974 2.845 -11.692 1.00 97.81 88 THR A O 1
ATOM 758 N N . ARG A 1 89 ? -12.121 1.079 -10.302 1.00 98.12 89 ARG A N 1
ATOM 759 C CA . ARG A 1 89 ? -11.009 0.336 -10.915 1.00 98.12 89 ARG A CA 1
ATOM 760 C C . ARG A 1 89 ? -11.276 -0.045 -12.365 1.00 98.12 89 ARG A C 1
ATOM 762 O O . ARG A 1 89 ? -10.362 0.040 -13.176 1.00 98.12 89 ARG A O 1
ATOM 769 N N . ALA A 1 90 ? -12.512 -0.388 -12.729 1.00 98.12 90 ALA A N 1
ATOM 770 C CA . ALA A 1 90 ? -12.876 -0.658 -14.119 1.00 98.12 90 ALA A CA 1
ATOM 771 C C . ALA A 1 90 ? -12.651 0.572 -15.010 1.00 98.12 90 ALA A C 1
ATOM 773 O O . ALA A 1 90 ? -12.069 0.449 -16.086 1.00 98.12 90 ALA A O 1
ATOM 774 N N . SER A 1 91 ? -13.048 1.758 -14.538 1.00 97.50 91 SER A N 1
ATOM 775 C CA . SER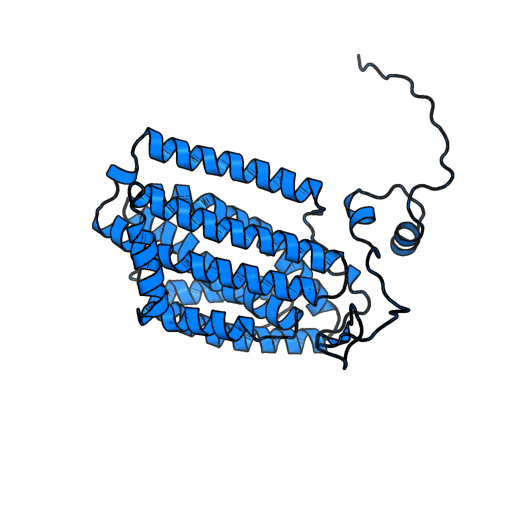 A 1 91 ? -12.856 3.017 -15.269 1.00 97.50 91 SER A CA 1
ATOM 776 C C . SER A 1 91 ? -11.370 3.356 -15.436 1.00 97.50 91 SER A C 1
ATOM 778 O O . SER A 1 91 ? -10.924 3.658 -16.542 1.00 97.50 91 SER A O 1
ATOM 780 N N . GLN A 1 92 ? -10.583 3.241 -14.362 1.00 96.38 92 GLN A N 1
ATOM 781 C CA . GLN A 1 92 ? -9.136 3.486 -14.397 1.00 96.38 92 GLN A CA 1
ATOM 782 C C . GLN A 1 92 ? -8.406 2.471 -15.292 1.00 96.38 92 GLN A C 1
ATOM 784 O O . GLN A 1 92 ? -7.566 2.850 -16.106 1.00 96.38 92 GLN A O 1
ATOM 789 N N . ASN A 1 93 ? -8.764 1.186 -15.209 1.00 95.56 93 ASN A N 1
ATOM 790 C CA . ASN A 1 93 ? -8.171 0.149 -16.047 1.00 95.56 93 ASN A CA 1
ATOM 791 C C . ASN A 1 93 ? -8.555 0.307 -17.528 1.00 95.56 93 ASN A C 1
ATOM 793 O O . ASN A 1 93 ? -7.742 0.005 -18.394 1.00 95.56 93 ASN A O 1
ATOM 797 N N . ALA A 1 94 ? -9.752 0.808 -17.849 1.00 96.25 94 ALA A N 1
ATOM 798 C CA . ALA A 1 94 ? -10.128 1.101 -19.232 1.00 96.25 94 ALA A CA 1
ATOM 799 C C . ALA A 1 94 ? -9.228 2.184 -19.851 1.00 96.25 94 ALA A C 1
ATOM 801 O O . ALA A 1 94 ? -8.758 2.014 -20.976 1.00 96.25 94 ALA A O 1
ATOM 802 N N . ALA A 1 95 ? -8.934 3.257 -19.108 1.00 93.69 95 ALA A N 1
ATOM 803 C CA . ALA A 1 95 ? -7.979 4.280 -19.537 1.00 93.69 95 ALA A CA 1
ATOM 804 C C . ALA A 1 95 ? -6.560 3.705 -19.682 1.00 93.69 95 ALA A C 1
ATOM 806 O O . ALA A 1 95 ? -5.889 3.950 -20.681 1.00 93.69 95 ALA A O 1
ATOM 807 N N . ASN A 1 96 ? -6.137 2.867 -18.732 1.00 94.75 96 ASN A N 1
ATOM 808 C CA . ASN A 1 96 ? -4.847 2.188 -18.790 1.00 94.75 96 ASN A CA 1
ATOM 809 C C . ASN A 1 96 ? -4.708 1.313 -20.050 1.00 94.75 96 ASN A C 1
ATOM 811 O O . ASN A 1 96 ? -3.743 1.441 -20.798 1.00 94.75 96 ASN A O 1
ATOM 815 N N . VAL A 1 97 ? -5.705 0.471 -20.343 1.00 95.81 97 VAL A N 1
ATOM 816 C CA . VAL A 1 97 ? -5.727 -0.373 -21.550 1.00 95.81 97 VAL A CA 1
ATOM 817 C C . VAL A 1 97 ? -5.634 0.470 -22.822 1.00 95.81 97 VAL A C 1
ATOM 819 O O . VAL A 1 97 ? -4.899 0.101 -23.732 1.00 95.81 97 VAL A O 1
ATOM 822 N N . GLN A 1 98 ? -6.302 1.627 -22.883 1.00 96.00 98 GLN A N 1
ATOM 823 C CA . GLN A 1 98 ? -6.179 2.535 -24.029 1.00 96.00 98 GLN A CA 1
ATOM 824 C C . GLN A 1 98 ? -4.743 3.044 -24.229 1.00 96.00 98 GLN A C 1
ATOM 826 O O . GLN A 1 98 ? -4.298 3.143 -25.374 1.00 96.00 98 GLN A O 1
ATOM 831 N N . SER A 1 99 ? -4.004 3.319 -23.149 1.00 94.56 99 SER A N 1
ATOM 832 C CA . SER A 1 99 ? -2.587 3.700 -23.222 1.00 94.56 99 SER A CA 1
ATOM 833 C C . SER A 1 99 ? -1.717 2.572 -23.785 1.00 94.56 99 SER A C 1
ATOM 835 O O . SER A 1 99 ? -0.931 2.819 -24.702 1.00 94.56 99 SER A O 1
ATOM 837 N N . PHE A 1 100 ? -1.892 1.333 -23.305 1.00 97.38 100 PHE A N 1
ATOM 838 C CA . PHE A 1 100 ? -1.195 0.158 -23.853 1.00 97.38 100 PHE A CA 1
ATOM 839 C C . PHE A 1 100 ? -1.486 -0.023 -25.346 1.00 97.38 100 PHE A C 1
ATOM 841 O O . PHE A 1 100 ? -0.559 -0.091 -26.154 1.00 97.38 100 PHE A O 1
ATOM 848 N N . ASP A 1 101 ? -2.768 -0.019 -25.716 1.00 97.44 101 ASP A N 1
ATOM 849 C CA . ASP A 1 101 ? -3.236 -0.142 -27.097 1.00 97.44 101 ASP A CA 1
ATOM 850 C C . ASP A 1 101 ? -2.622 0.922 -28.012 1.00 97.44 101 ASP A C 1
ATOM 852 O O . ASP A 1 101 ? -2.256 0.641 -29.154 1.00 97.44 101 ASP A O 1
ATOM 856 N N . PHE A 1 102 ? -2.550 2.170 -27.544 1.00 97.25 102 PHE A N 1
ATOM 857 C CA . PHE A 1 102 ? -1.992 3.274 -28.315 1.00 97.25 102 PHE A CA 1
ATOM 858 C C . PHE A 1 102 ? -0.492 3.086 -28.565 1.00 97.25 102 PHE A C 1
ATOM 860 O O . PHE A 1 102 ? -0.038 3.234 -29.703 1.00 97.25 102 PHE A O 1
ATOM 867 N N . ILE A 1 103 ? 0.263 2.724 -27.525 1.00 97.31 103 ILE A N 1
ATOM 868 C CA . ILE A 1 103 ? 1.710 2.486 -27.603 1.00 97.31 103 ILE A CA 1
ATOM 869 C C . ILE A 1 103 ? 2.013 1.315 -28.540 1.00 97.31 103 ILE A C 1
ATOM 871 O O . ILE A 1 103 ? 2.890 1.438 -29.399 1.00 97.31 103 ILE A O 1
ATOM 875 N N . GLU A 1 104 ? 1.264 0.216 -28.427 1.00 96.75 104 GLU A N 1
ATOM 876 C CA . GLU A 1 104 ? 1.426 -0.966 -29.275 1.00 96.75 104 GLU A CA 1
ATOM 877 C C . GLU A 1 104 ? 1.088 -0.663 -30.743 1.00 96.75 104 GLU A C 1
ATOM 879 O O . GLU A 1 104 ? 1.924 -0.867 -31.626 1.00 96.75 104 GLU A O 1
ATOM 884 N N . LYS A 1 105 ? -0.092 -0.082 -31.021 1.00 97.31 105 LYS A N 1
ATOM 885 C CA . LYS A 1 105 ? -0.553 0.233 -32.392 1.00 97.31 105 LYS A CA 1
ATOM 886 C C . LYS A 1 105 ? 0.370 1.194 -33.133 1.00 97.31 105 LYS A C 1
ATOM 888 O O . LYS A 1 105 ? 0.426 1.168 -34.361 1.00 97.31 105 LYS A O 1
ATOM 893 N N . ARG A 1 106 ? 1.046 2.085 -32.407 1.00 97.31 106 ARG A N 1
ATOM 894 C CA . ARG A 1 106 ? 2.002 3.047 -32.973 1.00 97.31 106 ARG A CA 1
ATOM 895 C C . ARG A 1 106 ? 3.449 2.564 -32.898 1.00 97.31 106 ARG A C 1
ATOM 897 O O . ARG A 1 106 ? 4.336 3.286 -33.345 1.00 97.31 106 ARG A O 1
ATOM 904 N N . SER A 1 107 ? 3.674 1.371 -32.348 1.00 96.56 107 SER A N 1
ATOM 905 C CA . SER A 1 107 ? 4.993 0.777 -32.137 1.00 96.56 107 SER A CA 1
ATOM 906 C C . SER A 1 107 ? 5.957 1.737 -31.434 1.00 96.56 107 SER A C 1
ATOM 908 O O . SER A 1 107 ? 7.130 1.816 -31.795 1.00 96.56 107 SER A O 1
ATOM 910 N N . LEU A 1 108 ? 5.462 2.491 -30.440 1.00 96.81 108 LEU A N 1
ATOM 911 C CA . LEU A 1 108 ? 6.244 3.569 -29.819 1.00 96.81 108 LEU A CA 1
ATOM 912 C C . LEU A 1 108 ? 7.480 3.049 -29.081 1.00 96.81 108 LEU A C 1
ATOM 914 O O . LEU A 1 108 ? 8.472 3.761 -28.965 1.00 96.81 108 LEU A O 1
ATOM 918 N N . VAL A 1 109 ? 7.448 1.785 -28.653 1.00 96.12 109 VAL A N 1
ATOM 919 C CA . VAL A 1 109 ? 8.586 1.082 -28.046 1.00 96.12 109 VAL A CA 1
ATOM 920 C C . VAL A 1 109 ? 9.818 1.082 -28.961 1.00 96.12 109 VAL A C 1
ATOM 922 O O . VAL A 1 109 ? 10.939 1.163 -28.469 1.00 96.12 109 VAL A O 1
ATOM 925 N N . ASN A 1 110 ? 9.638 1.071 -30.288 1.00 95.50 110 ASN A N 1
ATOM 926 C CA . ASN A 1 110 ? 10.749 1.054 -31.248 1.00 95.50 110 ASN A CA 1
ATOM 927 C C . ASN A 1 110 ? 11.573 2.350 -31.260 1.00 95.50 110 ASN A C 1
ATOM 929 O O . ASN A 1 110 ? 12.663 2.364 -31.829 1.00 95.50 110 ASN A O 1
ATOM 933 N N . PHE A 1 111 ? 11.056 3.430 -30.669 1.00 95.38 111 PHE A N 1
ATOM 934 C CA . PHE A 1 111 ? 11.759 4.708 -30.572 1.00 95.38 111 PHE A CA 1
ATOM 935 C C . PHE A 1 111 ? 12.548 4.858 -29.270 1.00 95.38 111 PHE A C 1
ATOM 937 O O . PHE A 1 111 ? 13.287 5.831 -29.138 1.00 95.38 111 PHE A O 1
ATOM 944 N N . ILE A 1 112 ? 12.431 3.899 -28.346 1.00 97.06 112 ILE A N 1
ATOM 945 C CA . ILE A 1 112 ? 13.188 3.913 -27.096 1.00 97.06 112 ILE A CA 1
ATOM 946 C C . ILE A 1 112 ? 14.647 3.560 -27.386 1.00 97.06 112 ILE A C 1
ATOM 948 O O . ILE A 1 112 ? 14.944 2.549 -28.034 1.00 97.06 112 ILE A O 1
ATOM 952 N N . LYS A 1 113 ? 15.581 4.373 -26.884 1.00 97.50 113 LYS A N 1
ATOM 953 C CA . LYS A 1 113 ? 17.020 4.094 -26.965 1.00 97.50 113 LYS A CA 1
ATOM 954 C C . LYS A 1 113 ? 17.310 2.772 -26.246 1.00 97.50 113 LYS A C 1
ATOM 956 O O . LYS A 1 113 ? 16.842 2.536 -25.134 1.00 97.50 113 LYS A O 1
ATOM 961 N N . GLN A 1 114 ? 18.117 1.904 -26.859 1.00 96.19 114 GLN A N 1
ATOM 962 C CA . GLN A 1 114 ? 18.370 0.548 -26.339 1.00 96.19 114 GLN A CA 1
ATOM 963 C C . GLN A 1 114 ? 18.919 0.537 -24.902 1.00 96.19 114 GLN A C 1
ATOM 965 O O . GLN A 1 114 ? 18.543 -0.321 -24.107 1.00 96.19 114 GLN A O 1
ATOM 970 N N . GLU A 1 115 ? 19.763 1.506 -24.547 1.00 95.94 115 GLU A N 1
ATOM 971 C CA . GLU A 1 115 ? 20.295 1.664 -23.187 1.00 95.94 115 GLU A CA 1
ATOM 972 C C . GLU A 1 115 ? 19.198 1.969 -22.152 1.00 95.94 115 GLU A C 1
ATOM 974 O O . GLU A 1 115 ? 19.160 1.353 -21.087 1.00 95.94 115 GLU A O 1
ATOM 979 N N . ASN A 1 116 ? 18.243 2.835 -22.497 1.00 96.44 116 ASN A N 1
ATOM 980 C CA . ASN A 1 116 ? 17.116 3.194 -21.639 1.00 96.44 116 ASN A CA 1
ATOM 981 C C . ASN A 1 116 ? 16.102 2.052 -21.532 1.00 96.44 116 ASN A C 1
ATOM 983 O O . ASN A 1 116 ? 15.545 1.802 -20.464 1.00 96.44 116 ASN A O 1
ATOM 987 N N . LEU A 1 117 ? 15.899 1.307 -22.620 1.00 96.75 117 LEU A N 1
ATOM 988 C CA . LEU A 1 117 ? 15.078 0.102 -22.606 1.00 96.75 117 LEU A CA 1
ATOM 989 C C . LEU A 1 117 ? 15.671 -0.964 -21.672 1.00 96.75 117 LEU A C 1
ATOM 991 O O . LEU A 1 117 ? 14.952 -1.571 -20.877 1.00 96.75 117 LEU A O 1
ATOM 995 N N . GLN A 1 118 ? 16.992 -1.162 -21.720 1.00 96.94 118 GLN A N 1
ATOM 996 C CA . GLN A 1 118 ? 17.684 -2.082 -20.821 1.00 96.94 118 GLN A CA 1
ATOM 997 C C . GLN A 1 118 ? 17.586 -1.629 -19.357 1.00 96.94 118 GLN A C 1
ATOM 999 O O . GLN A 1 118 ? 17.322 -2.458 -18.485 1.00 96.94 118 GLN A O 1
ATOM 1004 N N . LYS A 1 119 ? 17.708 -0.322 -19.101 1.00 96.44 119 LYS A N 1
ATOM 1005 C CA . LYS A 1 119 ? 17.495 0.289 -17.782 1.00 96.44 119 LYS A CA 1
ATOM 1006 C C . LYS A 1 119 ? 16.071 0.039 -17.267 1.00 96.44 119 LYS A C 1
ATOM 1008 O O . LYS A 1 119 ? 15.898 -0.378 -16.126 1.00 96.44 119 LYS A O 1
ATOM 1013 N N . ALA A 1 120 ? 15.045 0.190 -18.108 1.00 97.19 120 ALA A N 1
ATOM 1014 C CA . ALA A 1 120 ? 13.667 -0.141 -17.735 1.00 97.19 120 ALA A CA 1
ATOM 1015 C C . ALA A 1 120 ? 13.517 -1.618 -17.334 1.00 97.19 120 ALA A C 1
ATOM 1017 O O . ALA A 1 120 ? 12.901 -1.917 -16.312 1.00 97.19 120 ALA A O 1
ATOM 1018 N N . PHE A 1 121 ? 14.128 -2.552 -18.073 1.00 97.88 121 PHE A N 1
ATOM 1019 C CA . PHE A 1 121 ? 14.095 -3.965 -17.685 1.00 97.88 121 PHE A CA 1
ATOM 1020 C C . PHE A 1 121 ? 14.790 -4.229 -16.349 1.00 97.88 121 PHE A C 1
ATOM 1022 O O . PHE A 1 121 ? 14.265 -4.995 -15.540 1.00 97.88 121 PHE A O 1
ATOM 1029 N N . GLU A 1 122 ? 15.941 -3.604 -16.121 1.00 97.38 122 GLU A N 1
ATOM 1030 C CA . GLU A 1 122 ? 16.740 -3.780 -14.911 1.00 97.38 122 GLU A CA 1
ATOM 1031 C C . GLU A 1 122 ? 16.017 -3.295 -13.648 1.00 97.38 122 GLU A C 1
ATOM 1033 O O . GLU A 1 122 ? 16.017 -4.003 -12.640 1.00 97.38 122 GLU A O 1
ATOM 1038 N N . PHE A 1 123 ? 15.377 -2.123 -13.711 1.00 97.06 123 PHE A N 1
ATOM 1039 C CA . PHE A 1 123 ? 14.799 -1.464 -12.537 1.00 97.06 123 PHE A CA 1
ATOM 1040 C C . PHE A 1 123 ? 13.293 -1.715 -12.351 1.00 97.06 123 PHE A C 1
ATOM 1042 O O . PHE A 1 123 ? 12.816 -1.654 -11.222 1.00 97.06 123 PHE A O 1
ATOM 1049 N N . LEU A 1 124 ? 12.538 -2.055 -13.405 1.00 97.38 124 LEU A N 1
ATOM 1050 C CA . LEU A 1 124 ? 11.086 -2.272 -13.294 1.00 97.38 124 LEU A CA 1
ATOM 1051 C C . LEU A 1 124 ? 10.677 -3.747 -13.288 1.00 97.38 124 LEU A C 1
ATOM 1053 O O . LEU A 1 124 ? 9.718 -4.104 -12.606 1.00 97.38 124 LEU A O 1
ATOM 1057 N N . THR A 1 125 ? 11.371 -4.638 -14.006 1.00 97.62 125 THR A N 1
ATOM 1058 C CA . THR A 1 125 ? 10.903 -6.037 -14.124 1.00 97.62 125 THR A CA 1
ATOM 1059 C C . THR A 1 125 ? 10.824 -6.770 -12.784 1.00 97.62 125 THR A C 1
ATOM 1061 O O . THR A 1 125 ? 9.807 -7.428 -12.537 1.00 97.62 125 THR A O 1
ATOM 1064 N N . PRO A 1 126 ? 11.838 -6.682 -11.900 1.00 98.50 126 PRO A N 1
ATOM 1065 C CA . PRO A 1 126 ? 11.803 -7.387 -10.619 1.00 98.50 126 PRO A CA 1
ATOM 1066 C C . PRO A 1 126 ? 10.743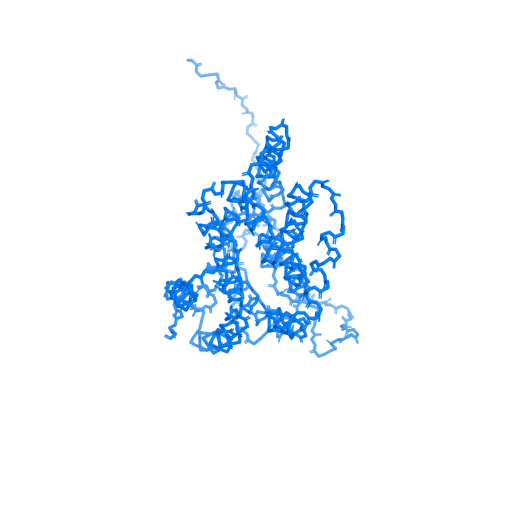 -6.836 -9.655 1.00 98.50 126 PRO A C 1
ATOM 1068 O O . PRO A 1 126 ? 10.278 -7.564 -8.780 1.00 98.50 126 PRO A O 1
ATOM 1071 N N . LEU A 1 127 ? 10.292 -5.591 -9.849 1.00 97.81 127 LEU A N 1
ATOM 1072 C CA . LEU A 1 127 ? 9.346 -4.908 -8.964 1.00 97.81 127 LEU A CA 1
ATOM 1073 C C . LEU A 1 127 ? 7.991 -5.628 -8.848 1.00 97.81 127 LEU A C 1
ATOM 1075 O O . LEU A 1 127 ? 7.327 -5.549 -7.818 1.00 97.81 127 LEU A O 1
ATOM 1079 N N . ARG A 1 128 ? 7.609 -6.438 -9.844 1.00 98.06 128 ARG A N 1
ATOM 1080 C CA . ARG A 1 128 ? 6.419 -7.304 -9.756 1.00 98.06 128 ARG A CA 1
ATOM 1081 C C . ARG A 1 128 ? 6.456 -8.273 -8.562 1.00 98.06 128 ARG A C 1
ATOM 1083 O O . ARG A 1 128 ? 5.405 -8.699 -8.093 1.00 98.06 128 ARG A O 1
ATOM 1090 N N . HIS A 1 129 ? 7.647 -8.648 -8.087 1.00 98.75 129 HIS A N 1
ATOM 1091 C CA . HIS A 1 129 ? 7.819 -9.527 -6.928 1.00 98.75 129 HIS A CA 1
ATOM 1092 C C . HIS A 1 129 ? 7.561 -8.788 -5.613 1.00 98.75 129 HIS A C 1
ATOM 1094 O O . HIS A 1 129 ? 6.960 -9.365 -4.710 1.00 98.75 129 HIS A O 1
ATOM 1100 N N . TYR A 1 130 ? 7.930 -7.506 -5.542 1.00 98.81 130 TYR A N 1
ATOM 1101 C CA . TYR A 1 130 ? 7.539 -6.625 -4.443 1.00 98.81 130 TYR A CA 1
ATOM 1102 C C . TYR A 1 130 ? 6.016 -6.463 -4.390 1.00 98.81 130 TYR A C 1
ATOM 1104 O O . TYR A 1 130 ? 5.418 -6.692 -3.345 1.00 98.81 130 TYR A O 1
ATOM 1112 N N . GLU A 1 131 ? 5.377 -6.174 -5.529 1.00 98.75 131 GLU A N 1
ATOM 1113 C CA . GLU A 1 131 ? 3.915 -6.040 -5.609 1.00 98.75 131 GLU A CA 1
ATOM 1114 C C . GLU A 1 131 ? 3.180 -7.322 -5.193 1.00 98.75 131 GLU A C 1
ATOM 1116 O O . GLU A 1 131 ? 2.189 -7.273 -4.464 1.00 98.75 131 GLU A O 1
ATOM 1121 N N . TYR A 1 132 ? 3.692 -8.492 -5.581 1.00 98.75 132 TYR A N 1
ATOM 1122 C CA . TYR A 1 132 ? 3.125 -9.761 -5.126 1.00 98.75 132 TYR A CA 1
ATOM 1123 C C . TYR A 1 132 ? 3.330 -9.993 -3.618 1.00 98.75 132 TYR A C 1
ATOM 1125 O O . TYR A 1 132 ? 2.414 -10.452 -2.939 1.00 98.75 132 TYR A O 1
ATOM 1133 N N . GLY A 1 133 ? 4.486 -9.615 -3.062 1.00 98.81 133 GLY A N 1
ATOM 1134 C CA . GLY A 1 133 ? 4.703 -9.613 -1.612 1.00 98.81 133 GLY A CA 1
ATOM 1135 C C . GLY A 1 133 ? 3.738 -8.677 -0.876 1.00 98.81 133 GLY A C 1
ATOM 1136 O O . GLY A 1 133 ? 3.141 -9.066 0.126 1.00 98.81 133 GLY A O 1
ATOM 1137 N N . ALA A 1 134 ? 3.498 -7.481 -1.418 1.00 98.88 134 ALA A N 1
ATOM 1138 C CA . ALA A 1 134 ? 2.536 -6.525 -0.881 1.00 98.88 134 ALA A CA 1
ATOM 1139 C C . ALA A 1 134 ? 1.090 -7.048 -0.945 1.00 98.88 134 ALA A C 1
ATOM 1141 O O . ALA A 1 134 ? 0.322 -6.831 -0.006 1.00 98.88 134 ALA A O 1
ATOM 1142 N N . ASN A 1 135 ? 0.717 -7.775 -2.008 1.00 98.88 135 ASN A N 1
ATOM 1143 C CA . ASN A 1 135 ? -0.556 -8.500 -2.083 1.00 98.88 135 ASN A CA 1
ATOM 1144 C C . ASN A 1 135 ? -0.675 -9.510 -0.933 1.00 98.88 135 ASN A C 1
ATOM 1146 O O . ASN A 1 135 ? -1.646 -9.458 -0.180 1.00 98.88 135 ASN A O 1
ATOM 1150 N N . MET A 1 136 ? 0.331 -10.371 -0.751 1.00 98.94 136 MET A N 1
ATOM 1151 C CA . MET A 1 136 ? 0.339 -11.374 0.318 1.00 98.94 136 MET A CA 1
ATOM 1152 C C . MET A 1 136 ? 0.255 -10.735 1.708 1.00 98.94 136 MET A C 1
ATOM 1154 O O . MET A 1 136 ? -0.530 -11.186 2.541 1.00 98.94 136 MET A O 1
ATOM 1158 N N . ASN A 1 137 ? 0.999 -9.651 1.943 1.00 98.94 137 ASN A N 1
ATOM 1159 C CA . ASN A 1 137 ? 0.938 -8.896 3.192 1.00 98.94 137 ASN A CA 1
ATOM 1160 C C . ASN A 1 137 ? -0.465 -8.345 3.452 1.00 98.94 137 ASN A C 1
ATOM 1162 O O . ASN A 1 137 ? -0.992 -8.497 4.550 1.00 98.94 137 ASN A O 1
ATOM 1166 N N . ASN A 1 138 ? -1.105 -7.746 2.446 1.00 98.94 138 ASN A N 1
ATOM 1167 C CA . ASN A 1 138 ? -2.458 -7.220 2.603 1.00 98.94 138 ASN A CA 1
ATOM 1168 C C . ASN A 1 138 ? -3.500 -8.329 2.806 1.00 98.94 138 ASN A C 1
ATOM 1170 O O . ASN A 1 138 ? -4.381 -8.162 3.643 1.00 98.94 138 ASN A O 1
ATOM 1174 N N . LEU A 1 139 ? -3.369 -9.489 2.156 1.00 98.88 139 LEU A N 1
ATOM 1175 C CA . LEU A 1 139 ? -4.222 -10.651 2.440 1.00 98.88 139 LEU A CA 1
ATOM 1176 C C . LEU A 1 139 ? -4.023 -11.186 3.870 1.00 98.88 139 LEU A C 1
ATOM 1178 O O . LEU A 1 139 ? -4.997 -11.537 4.534 1.00 98.88 139 LEU A O 1
ATOM 1182 N N . ALA A 1 140 ? -2.789 -11.188 4.381 1.00 98.69 140 ALA A N 1
ATOM 1183 C CA . ALA A 1 140 ? -2.510 -11.547 5.772 1.00 98.69 140 ALA A CA 1
ATOM 1184 C C . ALA A 1 140 ? -3.107 -10.532 6.765 1.00 98.69 140 ALA A C 1
ATOM 1186 O O . ALA A 1 140 ? -3.592 -10.917 7.828 1.00 98.69 140 ALA A O 1
ATOM 1187 N N . ILE A 1 141 ? -3.120 -9.241 6.418 1.00 98.81 141 ILE A N 1
ATOM 1188 C CA . ILE A 1 141 ? -3.812 -8.212 7.205 1.00 98.81 141 ILE A CA 1
ATOM 1189 C C . ILE A 1 141 ? -5.326 -8.462 7.179 1.00 98.81 141 ILE A C 1
ATOM 1191 O O . ILE A 1 141 ? -5.942 -8.447 8.240 1.00 98.81 141 ILE A O 1
ATOM 1195 N N . VAL A 1 142 ? -5.922 -8.739 6.014 1.00 98.50 142 VAL A N 1
ATOM 1196 C CA . VAL A 1 142 ? -7.361 -9.040 5.866 1.00 98.50 142 VAL A CA 1
ATOM 1197 C C . VAL A 1 142 ? -7.798 -10.197 6.764 1.00 98.50 142 VAL A C 1
ATOM 1199 O O . VAL A 1 142 ? -8.823 -10.091 7.428 1.00 98.50 142 VAL A O 1
ATOM 1202 N N . ASP A 1 143 ? -7.017 -11.276 6.826 1.00 96.81 143 ASP A N 1
ATOM 1203 C CA . ASP A 1 143 ? -7.316 -12.441 7.673 1.00 96.81 143 ASP A CA 1
ATOM 1204 C C . ASP A 1 143 ? -7.315 -12.115 9.181 1.00 96.81 143 ASP A C 1
ATOM 1206 O O . ASP A 1 143 ? -7.949 -12.795 9.995 1.00 96.81 143 ASP A O 1
ATOM 1210 N N . ARG A 1 144 ? -6.583 -11.070 9.584 1.00 97.12 144 ARG A N 1
ATOM 1211 C CA . ARG A 1 144 ? -6.216 -10.855 10.989 1.00 97.12 144 ARG A CA 1
ATOM 1212 C C . ARG A 1 144 ? -6.749 -9.569 11.600 1.00 97.12 144 ARG A C 1
ATOM 1214 O O . ARG A 1 144 ? -6.851 -9.507 12.825 1.00 97.12 144 ARG A O 1
ATOM 1221 N N . VAL A 1 145 ? -7.047 -8.553 10.798 1.00 97.94 145 VAL A N 1
ATOM 1222 C CA . VAL A 1 145 ? -7.496 -7.246 11.281 1.00 97.94 145 VAL A CA 1
ATOM 1223 C C . VAL A 1 145 ? -8.939 -7.307 11.778 1.00 97.94 145 VAL A C 1
ATOM 1225 O O . VAL A 1 145 ? -9.767 -8.046 11.253 1.00 97.94 145 VAL A O 1
ATOM 1228 N N . TYR A 1 146 ? -9.244 -6.524 12.811 1.00 98.25 146 TYR A N 1
ATOM 1229 C CA . TYR A 1 146 ? -10.596 -6.426 13.346 1.00 98.25 146 TYR A CA 1
ATOM 1230 C C . TYR A 1 146 ? -11.406 -5.357 12.604 1.00 98.25 146 TYR A C 1
ATOM 1232 O O . TYR A 1 146 ? -10.938 -4.236 12.408 1.00 98.25 146 TYR A O 1
ATOM 1240 N N . GLY A 1 147 ? -12.663 -5.674 12.302 1.00 97.12 147 GLY A N 1
ATOM 1241 C CA . GLY A 1 147 ? -13.661 -4.750 11.780 1.00 97.12 147 GLY A CA 1
ATOM 1242 C C . GLY A 1 147 ? -13.780 -4.805 10.260 1.00 97.12 147 GLY A C 1
ATOM 1243 O O . GLY A 1 147 ? -12.797 -4.672 9.529 1.00 97.12 147 GLY A O 1
ATOM 1244 N N . THR A 1 148 ? -15.020 -4.923 9.775 1.00 97.38 148 THR A N 1
ATOM 1245 C CA . THR A 1 148 ? -15.328 -5.030 8.337 1.00 97.38 148 THR A CA 1
ATOM 1246 C C . THR A 1 148 ? -14.791 -3.851 7.529 1.00 97.38 148 THR A C 1
ATOM 1248 O O . THR A 1 148 ? -14.360 -4.046 6.396 1.00 97.38 148 THR A O 1
ATOM 1251 N N . ALA A 1 149 ? -14.786 -2.641 8.099 1.00 96.69 149 ALA A N 1
ATOM 1252 C CA . ALA A 1 149 ? -14.314 -1.438 7.418 1.00 96.69 149 ALA A CA 1
ATOM 1253 C C . ALA A 1 149 ? -12.822 -1.518 7.055 1.00 96.69 149 ALA A C 1
ATOM 1255 O O . ALA A 1 149 ? -12.469 -1.410 5.879 1.00 96.69 149 ALA A O 1
ATOM 1256 N N . MET A 1 150 ? -11.963 -1.772 8.048 1.00 97.62 150 MET A N 1
ATOM 1257 C CA . MET A 1 150 ? -10.521 -1.901 7.836 1.00 97.62 150 MET A CA 1
ATOM 1258 C C . MET A 1 150 ? -10.207 -3.119 6.960 1.00 97.62 150 MET A C 1
ATOM 1260 O O . MET A 1 150 ? -9.488 -2.995 5.972 1.00 97.62 150 MET A O 1
ATOM 1264 N N . MET A 1 151 ? -10.827 -4.269 7.256 1.00 98.06 151 MET A N 1
ATOM 1265 C CA . MET A 1 151 ? -10.686 -5.494 6.463 1.00 98.06 151 MET A CA 1
ATOM 1266 C C . MET A 1 151 ? -11.020 -5.262 4.981 1.00 98.06 151 MET A C 1
ATOM 1268 O O . MET A 1 151 ? -10.249 -5.650 4.107 1.00 98.06 151 MET A O 1
ATOM 1272 N N . SER A 1 152 ? -12.142 -4.603 4.675 1.00 97.75 152 SER A N 1
ATOM 1273 C CA . SER A 1 152 ? -12.571 -4.365 3.289 1.00 97.75 152 SER A CA 1
ATOM 1274 C C . SER A 1 152 ? -11.633 -3.410 2.553 1.00 97.75 152 SER A C 1
ATOM 1276 O O . SER A 1 152 ? -11.259 -3.682 1.414 1.00 97.75 152 SER A O 1
ATOM 1278 N N . ALA A 1 153 ? -11.213 -2.316 3.199 1.00 98.12 153 ALA A N 1
ATOM 1279 C CA . ALA A 1 153 ? -10.275 -1.364 2.605 1.00 98.12 153 ALA A CA 1
ATOM 1280 C C . ALA A 1 153 ? -8.930 -2.029 2.270 1.00 98.12 153 ALA A C 1
ATOM 1282 O O . ALA A 1 153 ? -8.395 -1.840 1.175 1.00 98.12 153 ALA A O 1
ATOM 1283 N N . THR A 1 154 ? -8.418 -2.862 3.180 1.00 98.56 154 THR A N 1
ATOM 1284 C CA . THR A 1 154 ? -7.207 -3.656 2.953 1.00 98.56 154 THR A CA 1
ATOM 1285 C C . THR A 1 154 ? -7.406 -4.714 1.867 1.00 98.56 154 THR A C 1
ATOM 1287 O O . THR A 1 154 ? -6.509 -4.896 1.052 1.00 98.56 154 THR A O 1
ATOM 1290 N N . MET A 1 155 ? -8.571 -5.367 1.785 1.00 98.69 155 MET A N 1
ATOM 1291 C CA . MET A 1 155 ? -8.861 -6.336 0.720 1.00 98.69 155 MET A CA 1
ATOM 1292 C C . MET A 1 155 ? -8.819 -5.680 -0.662 1.00 98.69 155 MET A C 1
ATOM 1294 O O . MET A 1 155 ? -8.154 -6.177 -1.565 1.00 98.69 155 MET A O 1
ATOM 1298 N N . PHE A 1 156 ? -9.463 -4.524 -0.823 1.00 98.69 156 PHE A N 1
ATOM 1299 C CA . PHE A 1 156 ? -9.389 -3.762 -2.072 1.00 98.69 156 PHE A CA 1
ATOM 1300 C C . PHE A 1 156 ? -7.950 -3.363 -2.410 1.00 98.69 156 PHE A C 1
ATOM 1302 O O . PHE A 1 156 ? -7.531 -3.465 -3.560 1.00 98.69 156 PHE A O 1
ATOM 1309 N N . HIS A 1 157 ? -7.170 -2.961 -1.404 1.00 98.69 157 HIS A N 1
ATOM 1310 C CA . HIS A 1 157 ? -5.757 -2.662 -1.597 1.00 98.69 157 HIS A CA 1
ATOM 1311 C C . HIS A 1 157 ? -4.956 -3.907 -2.012 1.00 98.69 157 HIS A C 1
ATOM 1313 O O . HIS A 1 157 ? -4.117 -3.801 -2.900 1.00 98.69 157 HIS A O 1
ATOM 1319 N N . ALA A 1 158 ? -5.240 -5.086 -1.443 1.00 98.81 158 ALA A N 1
ATOM 1320 C CA . ALA A 1 158 ? -4.602 -6.352 -1.805 1.00 98.81 158 ALA A CA 1
ATOM 1321 C C . ALA A 1 158 ? -4.827 -6.702 -3.282 1.00 98.81 158 ALA A C 1
ATOM 1323 O O . ALA A 1 158 ? -3.869 -7.014 -3.994 1.00 98.81 158 ALA A O 1
ATOM 1324 N N . GLU A 1 159 ? -6.073 -6.619 -3.748 1.00 98.69 159 GLU A N 1
ATOM 1325 C CA . GLU A 1 159 ? -6.428 -6.886 -5.146 1.00 98.69 159 GLU A CA 1
ATOM 1326 C C . GLU A 1 159 ? -5.780 -5.874 -6.097 1.00 98.69 159 GLU A C 1
ATOM 1328 O O . GLU A 1 159 ? -5.278 -6.244 -7.161 1.00 98.69 159 GLU A O 1
ATOM 1333 N N . ASP A 1 160 ? -5.679 -4.609 -5.679 1.00 98.69 160 ASP A N 1
ATOM 1334 C CA . ASP A 1 160 ? -4.930 -3.610 -6.433 1.00 98.69 160 ASP A CA 1
ATOM 1335 C C . ASP A 1 160 ? -3.456 -4.000 -6.587 1.00 98.69 160 ASP A C 1
ATOM 1337 O O . ASP A 1 160 ? -2.929 -3.892 -7.692 1.00 98.69 160 ASP A O 1
ATOM 1341 N N . ARG A 1 161 ? -2.795 -4.513 -5.535 1.00 98.62 161 ARG A N 1
ATOM 1342 C CA . ARG A 1 161 ? -1.387 -4.961 -5.611 1.00 98.62 161 ARG A CA 1
ATOM 1343 C C . ARG A 1 161 ? -1.191 -6.089 -6.616 1.00 98.62 161 ARG A C 1
ATOM 1345 O O . ARG A 1 161 ? -0.226 -6.087 -7.379 1.00 98.62 161 ARG A O 1
ATOM 1352 N N . LEU A 1 162 ? -2.129 -7.037 -6.671 1.00 98.62 162 LEU A N 1
ATOM 1353 C CA . LEU A 1 162 ? -2.109 -8.077 -7.700 1.00 98.62 162 LEU A CA 1
ATOM 1354 C C . LEU A 1 162 ? -2.236 -7.457 -9.101 1.00 98.62 162 LEU A C 1
ATOM 1356 O O . LEU A 1 162 ? -1.480 -7.816 -10.009 1.00 98.62 162 LEU A O 1
ATOM 1360 N N . GLY A 1 163 ? -3.137 -6.486 -9.258 1.00 98.00 163 GLY A N 1
ATOM 1361 C CA . GLY A 1 163 ? -3.266 -5.681 -10.470 1.00 98.00 163 GLY A CA 1
ATOM 1362 C C . GLY A 1 163 ? -1.975 -4.944 -10.845 1.00 98.00 163 GLY A C 1
ATOM 1363 O O . GLY A 1 163 ? -1.593 -4.960 -12.014 1.00 98.00 163 GLY A O 1
ATOM 1364 N N . MET A 1 164 ? -1.249 -4.373 -9.879 1.00 97.81 164 MET A N 1
ATOM 1365 C CA . MET A 1 164 ? 0.039 -3.702 -10.104 1.00 97.81 164 MET A CA 1
ATOM 1366 C C . MET A 1 164 ? 1.126 -4.680 -10.556 1.00 97.81 164 MET A C 1
ATOM 1368 O O . MET A 1 164 ? 1.8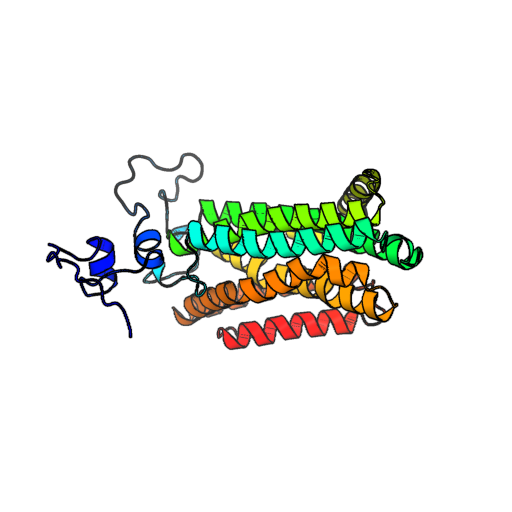26 -4.411 -11.533 1.00 97.81 164 MET A O 1
ATOM 1372 N N . ALA A 1 165 ? 1.227 -5.859 -9.933 1.00 98.25 165 ALA A N 1
ATOM 1373 C CA . ALA A 1 165 ? 2.155 -6.904 -10.370 1.00 98.25 165 ALA A CA 1
ATOM 1374 C C . ALA A 1 165 ? 1.885 -7.334 -11.826 1.00 98.25 165 ALA A C 1
ATOM 1376 O O . ALA A 1 165 ? 2.815 -7.511 -12.625 1.00 98.25 165 ALA A O 1
ATOM 1377 N N . GLN A 1 166 ? 0.607 -7.469 -12.198 1.00 98.19 166 GLN A N 1
ATOM 1378 C CA . GLN A 1 166 ? 0.189 -7.761 -13.571 1.00 98.19 166 GLN A CA 1
ATOM 1379 C C . GLN A 1 166 ? 0.480 -6.599 -14.524 1.00 98.19 166 GLN A C 1
ATOM 1381 O O . GLN A 1 166 ? 0.933 -6.829 -15.643 1.00 98.19 166 GLN A O 1
ATOM 1386 N N . HIS A 1 167 ? 0.235 -5.364 -14.095 1.00 97.94 167 HIS A N 1
ATOM 1387 C CA . HIS A 1 167 ? 0.482 -4.155 -14.874 1.00 97.94 167 HIS A CA 1
ATOM 1388 C C . HIS A 1 167 ? 1.965 -3.994 -15.209 1.00 97.94 167 HIS A C 1
ATOM 1390 O O . HIS A 1 167 ? 2.309 -3.862 -16.382 1.00 97.94 167 HIS A O 1
ATOM 1396 N N . ILE A 1 168 ? 2.849 -4.126 -14.215 1.00 97.94 168 ILE A N 1
ATOM 1397 C CA . ILE A 1 168 ? 4.305 -4.144 -14.419 1.00 97.94 168 ILE A CA 1
ATOM 1398 C C . ILE A 1 168 ? 4.677 -5.273 -15.385 1.00 97.94 168 ILE A C 1
ATOM 1400 O O . ILE A 1 168 ? 5.403 -5.053 -16.348 1.00 97.94 168 ILE A O 1
ATOM 1404 N N . THR A 1 169 ? 4.120 -6.473 -15.201 1.00 98.31 169 THR A N 1
ATOM 1405 C CA . THR A 1 169 ? 4.370 -7.603 -16.110 1.00 98.31 169 THR A CA 1
ATOM 1406 C C . THR A 1 169 ? 3.982 -7.271 -17.559 1.00 98.31 169 THR A C 1
ATOM 1408 O O . THR A 1 169 ? 4.767 -7.522 -18.472 1.00 98.31 169 THR A O 1
ATOM 1411 N N . LYS A 1 170 ? 2.809 -6.666 -17.788 1.00 97.81 170 LYS A N 1
ATOM 1412 C CA . LYS A 1 170 ? 2.354 -6.237 -19.122 1.00 97.81 170 LYS A CA 1
ATOM 1413 C C . LYS A 1 170 ? 3.235 -5.137 -19.703 1.00 97.81 170 LYS A C 1
ATOM 1415 O O . LYS A 1 170 ? 3.541 -5.186 -20.889 1.00 97.81 170 LYS A O 1
ATOM 1420 N N . MET A 1 171 ? 3.662 -4.179 -18.881 1.00 97.69 171 MET A N 1
ATOM 1421 C CA . MET A 1 171 ? 4.586 -3.119 -19.283 1.00 97.69 171 MET A CA 1
ATOM 1422 C C . MET A 1 171 ? 5.883 -3.720 -19.829 1.00 97.69 171 MET A C 1
ATOM 1424 O O . MET A 1 171 ? 6.293 -3.387 -20.936 1.00 97.69 171 MET A O 1
ATOM 1428 N N . ILE A 1 172 ? 6.481 -4.667 -19.102 1.00 98.06 172 ILE A N 1
ATOM 1429 C CA . ILE A 1 172 ? 7.714 -5.336 -19.532 1.00 98.06 172 ILE A CA 1
ATOM 1430 C C . ILE A 1 172 ? 7.510 -6.161 -20.800 1.00 98.06 172 ILE A C 1
ATOM 1432 O O . ILE A 1 172 ? 8.373 -6.140 -21.676 1.00 98.06 172 ILE A O 1
ATOM 1436 N N . LEU A 1 173 ? 6.383 -6.863 -20.931 1.00 98.19 173 LEU A N 1
ATOM 1437 C CA . LEU A 1 173 ? 6.077 -7.605 -22.154 1.00 98.19 173 LEU A CA 1
ATOM 1438 C C . LEU A 1 173 ? 5.941 -6.666 -23.354 1.00 98.19 173 LEU A C 1
ATOM 1440 O O . LEU A 1 173 ? 6.565 -6.922 -24.376 1.00 98.19 173 LEU A O 1
ATOM 1444 N N . LEU A 1 174 ? 5.219 -5.551 -23.226 1.00 98.00 174 LEU A N 1
ATOM 1445 C CA . LEU A 1 174 ? 5.097 -4.567 -24.302 1.00 98.00 174 LEU A CA 1
ATOM 1446 C C . LEU A 1 174 ? 6.465 -3.978 -24.683 1.00 98.00 174 LEU A C 1
ATOM 1448 O O . LEU A 1 174 ? 6.825 -3.971 -25.858 1.00 98.00 174 LEU A O 1
ATOM 1452 N N . LEU A 1 175 ? 7.259 -3.558 -23.693 1.00 97.56 175 LEU A N 1
ATOM 1453 C CA . LEU A 1 175 ? 8.620 -3.046 -23.895 1.00 97.56 175 LEU A CA 1
ATOM 1454 C C . LEU A 1 175 ? 9.555 -4.090 -24.536 1.00 97.56 175 LEU A C 1
ATOM 1456 O O . LEU A 1 175 ? 10.446 -3.753 -25.311 1.00 97.56 175 LEU A O 1
ATOM 1460 N N . GLY A 1 176 ? 9.356 -5.368 -24.222 1.00 96.56 176 GLY A N 1
ATOM 1461 C CA . GLY A 1 176 ? 10.124 -6.495 -24.743 1.00 96.56 176 GLY A CA 1
ATOM 1462 C C . GLY A 1 176 ? 9.585 -7.101 -26.036 1.00 96.56 176 GLY A C 1
ATOM 1463 O O . GLY A 1 176 ? 10.032 -8.189 -26.389 1.00 96.56 176 GLY A O 1
ATOM 1464 N N . ASN A 1 177 ? 8.623 -6.468 -26.721 1.00 95.12 177 ASN A N 1
ATOM 1465 C CA . ASN A 1 177 ? 7.945 -7.039 -27.896 1.00 95.12 177 ASN A CA 1
ATOM 1466 C C . ASN A 1 177 ? 7.396 -8.461 -27.641 1.00 95.12 177 ASN A C 1
ATOM 1468 O O . ASN A 1 177 ? 7.536 -9.365 -28.463 1.00 95.12 177 ASN A O 1
ATOM 1472 N N . ASN A 1 178 ? 6.781 -8.654 -26.474 1.00 95.62 178 ASN A N 1
ATOM 1473 C CA . ASN A 1 178 ? 6.246 -9.908 -25.943 1.00 95.62 178 ASN A CA 1
ATOM 1474 C C . ASN A 1 178 ? 7.283 -11.032 -25.730 1.00 95.62 178 ASN A C 1
ATOM 1476 O O . ASN A 1 178 ? 6.912 -12.203 -25.622 1.00 95.62 178 ASN A O 1
ATOM 1480 N N . ASP A 1 179 ? 8.575 -10.704 -25.604 1.00 96.31 179 ASP A N 1
ATOM 1481 C CA . ASP A 1 179 ? 9.596 -11.671 -25.192 1.00 96.31 179 ASP A CA 1
ATOM 1482 C C . ASP A 1 179 ? 9.473 -12.016 -23.699 1.00 96.31 179 ASP A C 1
ATOM 1484 O O . ASP A 1 179 ? 9.953 -11.306 -22.809 1.00 96.31 179 ASP A O 1
ATOM 1488 N N . VAL A 1 180 ? 8.860 -13.166 -23.422 1.00 95.94 180 VAL A N 1
ATOM 1489 C CA . VAL A 1 180 ? 8.668 -13.689 -22.062 1.00 95.94 180 VAL A CA 1
ATOM 1490 C C . VAL A 1 180 ? 9.981 -13.914 -21.303 1.00 95.94 180 VAL A C 1
ATOM 1492 O O . VAL A 1 180 ? 9.975 -13.860 -20.074 1.00 95.94 180 VAL A O 1
ATOM 1495 N N . LYS A 1 181 ? 11.124 -14.068 -21.990 1.00 97.56 181 LYS A N 1
ATOM 1496 C CA . LYS A 1 181 ? 12.436 -14.239 -21.338 1.00 97.56 181 LYS A CA 1
ATOM 1497 C C . LYS A 1 181 ? 12.865 -13.007 -20.542 1.00 97.56 181 LYS A C 1
ATOM 1499 O O . LYS A 1 181 ? 13.691 -13.118 -19.632 1.00 97.56 181 LYS A O 1
ATOM 1504 N N . LYS A 1 182 ? 12.300 -11.829 -20.840 1.00 97.31 182 LYS A N 1
ATOM 1505 C CA . LYS A 1 182 ? 12.498 -10.624 -20.022 1.00 97.31 182 LYS A CA 1
ATOM 1506 C C . LYS A 1 182 ? 11.957 -10.823 -18.607 1.00 97.31 182 LYS A C 1
ATOM 1508 O O . LYS A 1 182 ? 12.611 -10.416 -17.652 1.00 97.31 182 LYS A O 1
ATOM 1513 N N . LEU A 1 183 ? 10.839 -11.536 -18.453 1.00 98.12 183 LEU A N 1
ATOM 1514 C CA . LEU A 1 183 ? 10.273 -11.869 -17.142 1.00 98.12 183 LEU A CA 1
ATOM 1515 C C . LEU A 1 183 ? 11.139 -12.875 -16.374 1.00 98.12 183 LEU A C 1
ATOM 1517 O O . LEU A 1 183 ? 11.271 -12.749 -15.154 1.00 98.12 183 LEU A O 1
ATOM 1521 N N . ASP A 1 184 ? 11.738 -13.842 -17.076 1.00 98.19 184 ASP A N 1
ATOM 1522 C CA . ASP A 1 184 ? 12.684 -14.794 -16.482 1.00 98.19 184 ASP A CA 1
ATOM 1523 C C . ASP A 1 184 ? 13.939 -14.074 -15.989 1.00 98.19 184 ASP A C 1
ATOM 1525 O O . ASP A 1 184 ? 14.375 -14.291 -14.863 1.00 98.19 184 ASP A O 1
ATOM 1529 N N . SER A 1 185 ? 14.458 -13.139 -16.788 1.00 97.88 185 SER A N 1
ATOM 1530 C CA . SER A 1 185 ? 15.610 -12.310 -16.421 1.00 97.88 185 SER A CA 1
ATOM 1531 C C . SER A 1 185 ? 15.313 -11.421 -15.209 1.00 97.88 185 SER A C 1
ATOM 1533 O O . SER A 1 185 ? 16.151 -11.286 -14.325 1.00 97.88 185 SER A O 1
ATOM 1535 N N . GLY A 1 186 ? 14.103 -10.861 -15.113 1.00 98.00 186 GLY A N 1
ATOM 1536 C CA . GLY A 1 186 ? 13.686 -10.109 -13.928 1.00 98.00 186 GLY A CA 1
ATOM 1537 C C . GLY A 1 186 ? 13.560 -10.974 -12.672 1.00 98.00 186 GLY A C 1
ATOM 1538 O O . GLY A 1 186 ? 13.935 -10.535 -11.587 1.00 98.00 186 GLY A O 1
ATOM 1539 N N . LYS A 1 187 ? 13.087 -12.221 -12.807 1.00 98.69 187 LYS A N 1
ATOM 1540 C CA . LYS A 1 187 ? 13.084 -13.180 -11.692 1.00 98.69 187 LYS A CA 1
ATOM 1541 C C . LYS A 1 187 ? 14.511 -13.537 -11.279 1.00 98.69 187 LYS A C 1
ATOM 1543 O O . LYS A 1 187 ? 14.802 -13.566 -10.091 1.00 98.69 187 LYS A O 1
ATOM 1548 N N . GLU A 1 188 ? 15.391 -13.788 -12.239 1.00 98.62 188 GLU A N 1
ATOM 1549 C CA . GLU A 1 188 ? 16.799 -14.084 -11.977 1.00 98.62 188 GLU A CA 1
ATOM 1550 C C . GLU A 1 188 ? 17.483 -12.928 -11.233 1.00 98.62 188 GLU A C 1
ATOM 1552 O O . GLU A 1 188 ? 18.141 -13.149 -10.218 1.00 98.62 188 GLU A O 1
ATOM 1557 N N . ALA A 1 189 ? 17.238 -11.684 -11.658 1.00 98.50 189 ALA A N 1
ATOM 1558 C CA . ALA A 1 189 ? 17.727 -10.496 -10.966 1.00 98.50 189 ALA A CA 1
ATOM 1559 C C . ALA A 1 189 ? 17.175 -10.390 -9.535 1.00 98.50 189 ALA A C 1
ATOM 1561 O O . ALA A 1 189 ? 17.942 -10.185 -8.599 1.00 98.50 189 ALA A O 1
ATOM 1562 N N . TRP A 1 190 ? 15.870 -10.606 -9.332 1.00 98.75 190 TRP A N 1
ATOM 1563 C CA . TRP A 1 190 ? 15.282 -10.647 -7.988 1.00 98.75 190 TRP A CA 1
ATOM 1564 C C . TRP A 1 190 ? 15.962 -11.685 -7.085 1.00 98.75 190 TRP A C 1
ATOM 1566 O O . TRP A 1 190 ? 16.255 -11.414 -5.920 1.00 98.75 190 TRP A O 1
ATOM 1576 N N . MET A 1 191 ? 16.237 -12.876 -7.621 1.00 98.75 191 MET A N 1
ATOM 1577 C CA . MET A 1 191 ? 16.805 -13.980 -6.850 1.00 98.75 191 MET A CA 1
ATOM 1578 C C . MET A 1 191 ? 18.291 -13.798 -6.537 1.00 98.75 191 MET A C 1
ATOM 1580 O O . MET A 1 191 ? 18.703 -14.169 -5.440 1.00 98.75 191 MET A O 1
ATOM 1584 N N . ASN A 1 192 ? 19.077 -13.249 -7.469 1.00 98.56 192 ASN A N 1
ATOM 1585 C CA . ASN A 1 192 ? 20.537 -13.364 -7.423 1.00 98.56 192 ASN A CA 1
ATOM 1586 C C . ASN A 1 192 ? 21.300 -12.038 -7.549 1.00 98.56 192 ASN A C 1
ATOM 1588 O O . ASN A 1 192 ? 22.462 -11.977 -7.147 1.00 98.56 192 ASN A O 1
ATOM 1592 N N . ASP A 1 193 ? 20.695 -10.971 -8.075 1.00 98.44 193 ASP A N 1
ATOM 1593 C CA . ASP A 1 193 ? 21.382 -9.682 -8.200 1.00 98.44 193 ASP A CA 1
ATOM 1594 C C . ASP A 1 193 ? 21.452 -8.985 -6.836 1.00 98.44 193 ASP A C 1
ATOM 1596 O O . ASP A 1 193 ? 20.432 -8.783 -6.166 1.00 98.44 193 ASP A O 1
ATOM 1600 N N . SER A 1 194 ? 22.663 -8.599 -6.427 1.00 98.00 194 SER A N 1
ATOM 1601 C CA . SER A 1 194 ? 22.939 -7.986 -5.127 1.00 98.00 194 SER A CA 1
ATOM 1602 C C . SER A 1 194 ? 22.117 -6.721 -4.880 1.00 98.00 194 SER A C 1
ATOM 1604 O O . SER A 1 194 ? 21.726 -6.482 -3.736 1.00 98.00 194 SER A O 1
ATOM 1606 N N . LYS A 1 195 ? 21.779 -5.954 -5.929 1.00 96.94 195 LYS A N 1
ATOM 1607 C CA . LYS A 1 195 ? 20.986 -4.720 -5.789 1.00 96.94 195 LYS A CA 1
ATOM 1608 C C . LYS A 1 195 ? 19.562 -4.968 -5.284 1.00 96.94 195 LYS A C 1
ATOM 1610 O O . LYS A 1 195 ? 19.006 -4.117 -4.604 1.00 96.94 195 LYS A O 1
ATOM 1615 N N . TRP A 1 196 ? 18.987 -6.139 -5.565 1.00 98.62 196 TRP A N 1
ATOM 1616 C CA . TRP A 1 196 ? 17.622 -6.483 -5.155 1.00 98.62 196 TRP A CA 1
ATOM 1617 C C . TRP A 1 196 ? 17.554 -7.187 -3.800 1.00 98.62 196 TRP A C 1
ATOM 1619 O O . TRP A 1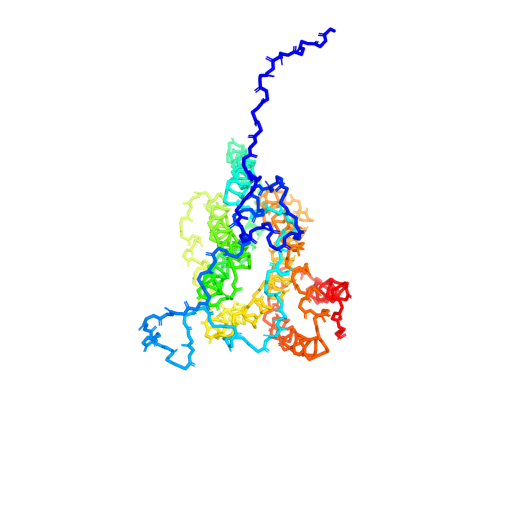 196 ? 16.477 -7.258 -3.211 1.00 98.62 196 TRP A O 1
ATOM 1629 N N . GLN A 1 197 ? 18.677 -7.682 -3.268 1.00 98.75 197 GLN A N 1
ATOM 1630 C CA . GLN A 1 197 ? 18.648 -8.543 -2.080 1.00 98.75 197 GLN A CA 1
ATOM 1631 C C . GLN A 1 197 ? 18.203 -7.809 -0.810 1.00 98.75 197 GLN A C 1
ATOM 1633 O O . GLN A 1 197 ? 17.552 -8.418 0.037 1.00 98.75 197 GLN A O 1
ATOM 1638 N N . GLY A 1 198 ? 18.484 -6.506 -0.691 1.00 98.62 198 GLY A N 1
ATOM 1639 C CA . GLY A 1 198 ? 17.982 -5.686 0.416 1.00 98.62 198 GLY A CA 1
ATOM 1640 C C . GLY A 1 198 ? 16.453 -5.625 0.433 1.00 98.62 198 GLY A C 1
ATOM 1641 O O . GLY A 1 198 ? 15.828 -5.963 1.439 1.00 98.62 198 GLY A O 1
ATOM 1642 N N . LEU A 1 199 ? 15.843 -5.272 -0.704 1.00 98.81 199 LEU A N 1
ATOM 1643 C CA . LEU A 1 199 ? 14.386 -5.202 -0.835 1.00 98.81 199 LEU A CA 1
ATOM 1644 C C . LEU A 1 199 ? 13.738 -6.587 -0.739 1.00 98.81 199 LEU A C 1
ATOM 1646 O O . LEU A 1 199 ? 12.722 -6.747 -0.068 1.00 98.81 199 LEU A O 1
ATOM 1650 N N . ARG A 1 200 ? 14.343 -7.605 -1.358 1.00 98.88 200 ARG A N 1
ATOM 1651 C CA . ARG A 1 200 ? 13.874 -8.988 -1.265 1.00 98.88 200 ARG A CA 1
ATOM 1652 C C . ARG A 1 200 ? 13.839 -9.476 0.175 1.00 98.88 200 ARG A C 1
ATOM 1654 O O . ARG A 1 200 ? 12.811 -9.994 0.599 1.00 98.88 200 ARG A O 1
ATOM 1661 N N . LYS A 1 201 ? 14.915 -9.262 0.936 1.00 98.88 201 LYS A N 1
ATOM 1662 C CA . LYS A 1 201 ? 14.945 -9.589 2.363 1.00 98.88 201 LYS A CA 1
ATOM 1663 C C . LYS A 1 201 ? 13.859 -8.833 3.130 1.00 98.88 201 LYS A C 1
ATOM 1665 O O . LYS A 1 201 ? 13.161 -9.450 3.923 1.00 98.88 201 LYS A O 1
ATOM 1670 N N . ALA A 1 202 ? 13.690 -7.533 2.884 1.00 98.81 202 ALA A N 1
ATOM 1671 C CA . ALA A 1 202 ? 12.663 -6.734 3.552 1.00 98.81 202 ALA A CA 1
ATOM 1672 C C . ALA A 1 202 ? 11.243 -7.280 3.295 1.00 98.81 202 ALA A C 1
ATOM 1674 O O . ALA A 1 202 ? 10.438 -7.370 4.223 1.00 98.81 202 ALA A O 1
ATOM 1675 N N . VAL A 1 203 ? 10.953 -7.704 2.059 1.00 98.81 203 VAL A N 1
ATOM 1676 C CA . VAL A 1 203 ? 9.694 -8.374 1.703 1.00 98.81 203 VAL A CA 1
ATOM 1677 C C . VAL A 1 203 ? 9.578 -9.726 2.408 1.00 98.81 203 VAL A C 1
ATOM 1679 O O . VAL A 1 203 ? 8.578 -9.964 3.076 1.00 98.81 203 VAL A O 1
ATOM 1682 N N . GLU A 1 204 ? 10.583 -10.597 2.332 1.00 98.88 204 GLU A N 1
ATOM 1683 C CA . GLU A 1 204 ? 10.549 -11.917 2.981 1.00 98.88 204 GLU A CA 1
ATOM 1684 C C . GLU A 1 204 ? 10.368 -11.813 4.509 1.00 98.88 204 GLU A C 1
ATOM 1686 O O . GLU A 1 204 ? 9.552 -12.534 5.083 1.00 98.88 204 GLU A O 1
ATOM 1691 N N . ASP A 1 205 ? 11.041 -10.860 5.160 1.00 98.88 205 ASP A N 1
ATOM 1692 C CA . ASP A 1 205 ? 10.888 -10.582 6.593 1.00 98.88 205 ASP A CA 1
ATOM 1693 C C . ASP A 1 205 ? 9.483 -10.045 6.931 1.00 98.88 205 ASP A C 1
ATOM 1695 O O . ASP A 1 205 ? 8.959 -10.295 8.018 1.00 98.88 205 ASP A O 1
ATOM 1699 N N . SER A 1 206 ? 8.841 -9.309 6.017 1.00 98.81 206 SER A N 1
ATOM 1700 C CA . SER A 1 206 ? 7.476 -8.809 6.227 1.00 98.81 206 SER A CA 1
ATOM 1701 C C . SER A 1 206 ? 6.424 -9.924 6.213 1.00 98.81 206 SER A C 1
ATOM 1703 O O . SER A 1 206 ? 5.476 -9.864 6.996 1.00 98.81 206 SER A O 1
ATOM 1705 N N . LEU A 1 207 ? 6.644 -10.988 5.427 1.00 98.81 207 LEU A N 1
ATOM 1706 C CA . LEU A 1 207 ? 5.718 -12.124 5.289 1.00 98.81 207 LEU A CA 1
ATOM 1707 C C . LEU A 1 207 ? 5.550 -12.937 6.582 1.00 98.81 207 LEU A C 1
ATOM 1709 O O . LEU A 1 207 ? 4.631 -13.748 6.687 1.00 98.81 207 LEU A O 1
ATOM 1713 N N . VAL A 1 208 ? 6.433 -12.744 7.564 1.00 98.44 208 VAL A N 1
ATOM 1714 C CA . VAL A 1 208 ? 6.378 -13.433 8.862 1.00 98.44 208 VAL A CA 1
ATOM 1715 C C . VAL A 1 208 ? 5.874 -12.539 10.003 1.00 98.44 208 VAL A C 1
ATOM 1717 O O . VAL A 1 208 ? 5.811 -12.979 11.154 1.00 98.44 208 VAL A O 1
ATOM 1720 N N . VAL A 1 209 ? 5.480 -11.293 9.718 1.00 98.69 209 VAL A N 1
ATOM 1721 C CA . VAL A 1 209 ? 4.913 -10.375 10.717 1.00 98.69 209 VAL A CA 1
ATOM 1722 C C . VAL A 1 209 ? 3.454 -10.742 11.001 1.00 98.69 209 VAL A C 1
ATOM 1724 O O . VAL A 1 209 ? 2.594 -10.660 10.131 1.00 98.69 209 VAL A O 1
ATOM 1727 N N . LYS A 1 210 ? 3.156 -11.105 12.254 1.00 97.94 210 LYS A N 1
ATOM 1728 C CA . LYS A 1 210 ? 1.811 -11.538 12.671 1.00 97.94 210 LYS A CA 1
ATOM 1729 C C . LYS A 1 210 ? 0.877 -10.419 13.133 1.00 97.94 210 LYS A C 1
ATOM 1731 O O . LYS A 1 210 ? -0.335 -10.605 13.101 1.00 97.94 210 LYS A O 1
ATOM 1736 N N . ASP A 1 211 ? 1.395 -9.301 13.634 1.00 98.75 211 ASP A N 1
ATOM 1737 C CA . ASP A 1 211 ? 0.539 -8.189 14.066 1.00 98.75 211 ASP A CA 1
ATOM 1738 C C . ASP A 1 211 ? 0.007 -7.466 12.810 1.00 98.75 211 ASP A C 1
ATOM 1740 O O . ASP A 1 211 ? 0.817 -6.928 12.047 1.00 98.75 211 ASP A O 1
ATOM 1744 N N . PRO A 1 212 ? -1.320 -7.455 12.557 1.00 98.62 212 PRO A N 1
ATOM 1745 C CA . PRO A 1 212 ? -1.874 -6.928 11.312 1.00 98.62 212 PRO A CA 1
ATOM 1746 C C . PRO A 1 212 ? -1.643 -5.424 11.151 1.00 98.62 212 PRO A C 1
ATOM 1748 O O . PRO A 1 212 ? -1.420 -4.960 10.037 1.00 98.62 212 PRO A O 1
ATOM 1751 N N . ILE A 1 213 ? -1.637 -4.646 12.239 1.00 98.88 213 ILE A N 1
ATOM 1752 C CA . ILE A 1 213 ? -1.387 -3.203 12.142 1.00 98.88 213 ILE A CA 1
ATOM 1753 C C . ILE A 1 213 ? 0.111 -2.920 12.016 1.00 98.88 213 ILE A C 1
ATOM 1755 O O . ILE A 1 213 ? 0.495 -2.041 11.246 1.00 98.88 213 ILE A O 1
ATOM 1759 N N . ARG A 1 214 ? 0.983 -3.706 12.668 1.00 98.88 214 ARG A N 1
ATOM 1760 C CA . ARG A 1 214 ? 2.436 -3.639 12.409 1.00 98.88 214 ARG A CA 1
ATOM 1761 C C . ARG A 1 214 ? 2.741 -3.899 10.936 1.00 98.88 214 ARG A C 1
ATOM 1763 O O . ARG A 1 214 ? 3.551 -3.177 10.358 1.00 98.88 214 ARG A O 1
ATOM 1770 N N . LEU A 1 215 ? 2.116 -4.923 10.349 1.00 98.94 215 LEU A N 1
ATOM 1771 C CA . LEU A 1 215 ? 2.303 -5.283 8.945 1.00 98.94 215 LEU A CA 1
ATOM 1772 C C . LEU A 1 215 ? 1.734 -4.211 8.008 1.00 98.94 215 LEU A C 1
ATOM 1774 O O . LEU A 1 215 ? 2.401 -3.832 7.049 1.00 98.94 215 LEU A O 1
ATOM 1778 N N . PHE A 1 216 ? 0.561 -3.656 8.331 1.00 98.94 216 PHE A N 1
ATOM 1779 C CA . PHE A 1 216 ? -0.023 -2.519 7.618 1.00 98.94 216 PHE A CA 1
ATOM 1780 C C . PHE A 1 216 ? 0.924 -1.312 7.591 1.00 98.94 216 PHE A C 1
ATOM 1782 O O . PHE A 1 216 ? 1.172 -0.748 6.527 1.00 98.94 216 PHE A O 1
ATOM 1789 N N . VAL A 1 217 ? 1.497 -0.942 8.741 1.00 98.88 217 VAL A N 1
ATOM 1790 C CA . VAL A 1 217 ? 2.475 0.151 8.837 1.00 98.88 217 VAL A CA 1
ATOM 1791 C C . VAL A 1 217 ? 3.723 -0.164 8.013 1.00 98.88 217 VAL A C 1
ATOM 1793 O O . VAL A 1 217 ? 4.157 0.665 7.215 1.00 98.88 217 VAL A O 1
ATOM 1796 N N . LYS A 1 218 ? 4.271 -1.374 8.149 1.00 98.88 218 LYS A N 1
ATOM 1797 C CA . LYS A 1 218 ? 5.472 -1.785 7.417 1.00 98.88 218 LYS A CA 1
ATOM 1798 C C . LYS A 1 218 ? 5.287 -1.679 5.906 1.00 98.88 218 LYS A C 1
ATOM 1800 O O . LYS A 1 218 ? 6.051 -0.982 5.247 1.00 98.88 218 LYS A O 1
ATOM 1805 N N . GLN A 1 219 ? 4.266 -2.344 5.373 1.00 98.94 219 GLN A N 1
ATOM 1806 C CA . GLN A 1 219 ? 4.039 -2.436 3.934 1.00 98.94 219 GLN A CA 1
ATOM 1807 C C . GLN A 1 219 ? 3.468 -1.133 3.362 1.00 98.94 219 GLN A C 1
ATOM 1809 O O . GLN A 1 219 ? 4.093 -0.499 2.514 1.00 98.94 219 GLN A O 1
ATOM 1814 N N . ASN A 1 220 ? 2.288 -0.735 3.842 1.00 98.88 220 ASN A N 1
ATOM 1815 C CA . ASN A 1 220 ? 1.460 0.270 3.176 1.00 98.88 220 ASN A CA 1
ATOM 1816 C C . ASN A 1 220 ? 1.852 1.704 3.556 1.00 98.88 220 ASN A C 1
ATOM 1818 O O . ASN A 1 220 ? 1.642 2.634 2.783 1.00 98.88 220 ASN A O 1
ATOM 1822 N N . VAL A 1 221 ? 2.407 1.910 4.757 1.00 98.81 221 VAL A N 1
ATOM 1823 C CA . VAL A 1 221 ? 2.817 3.249 5.208 1.00 98.81 221 VAL A CA 1
ATOM 1824 C C . VAL A 1 221 ? 4.266 3.529 4.830 1.00 98.81 221 VAL A C 1
ATOM 1826 O O . VAL A 1 221 ? 4.540 4.602 4.292 1.00 98.81 221 VAL A O 1
ATOM 1829 N N . VAL A 1 222 ? 5.181 2.599 5.121 1.00 98.88 222 VAL A N 1
ATOM 1830 C CA . VAL A 1 222 ? 6.625 2.844 5.014 1.00 98.88 222 VAL A CA 1
ATOM 1831 C C . VAL A 1 222 ? 7.215 2.302 3.718 1.00 98.88 222 VAL A C 1
ATOM 1833 O O . VAL A 1 222 ? 7.758 3.090 2.951 1.00 98.88 222 VAL A O 1
ATOM 1836 N N . PHE A 1 223 ? 7.106 1.001 3.433 1.00 98.88 223 PHE A N 1
ATOM 1837 C CA . PHE A 1 223 ? 7.767 0.419 2.257 1.00 98.88 223 PHE A CA 1
ATOM 1838 C C . PHE A 1 223 ? 7.270 1.043 0.955 1.00 98.88 223 PHE A C 1
ATOM 1840 O O . PHE A 1 223 ? 8.077 1.496 0.144 1.00 98.88 223 PHE A O 1
ATOM 1847 N N . ASP A 1 224 ? 5.954 1.173 0.794 1.00 98.81 224 ASP A N 1
ATOM 1848 C CA . ASP A 1 224 ? 5.374 1.787 -0.402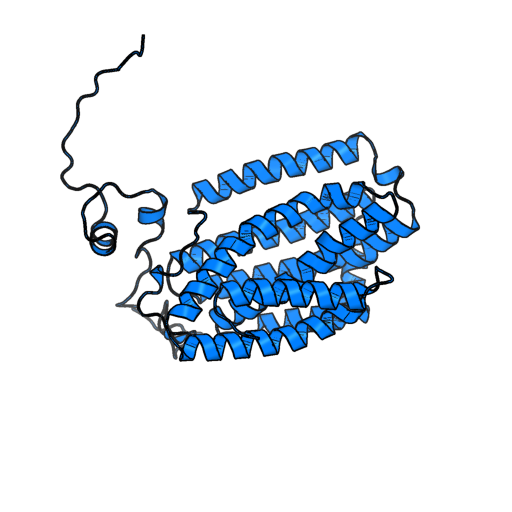 1.00 98.81 224 ASP A CA 1
ATOM 1849 C C . ASP A 1 224 ? 5.778 3.247 -0.585 1.00 98.81 224 ASP A C 1
ATOM 1851 O O . ASP A 1 224 ? 5.949 3.691 -1.718 1.00 98.81 224 ASP A O 1
ATOM 1855 N N . ALA A 1 225 ? 5.993 3.974 0.514 1.00 98.50 225 ALA A N 1
ATOM 1856 C CA . ALA A 1 225 ? 6.418 5.367 0.471 1.00 98.50 225 ALA A CA 1
ATOM 1857 C C . ALA A 1 225 ? 7.866 5.555 0.010 1.00 98.50 225 ALA A C 1
ATOM 1859 O O . ALA A 1 225 ? 8.239 6.670 -0.330 1.00 98.50 225 ALA A O 1
ATOM 1860 N N . PHE A 1 226 ? 8.661 4.485 -0.032 1.00 98.62 226 PHE A N 1
ATOM 1861 C CA . PHE A 1 226 ? 9.966 4.492 -0.683 1.00 98.62 226 PHE A CA 1
ATOM 1862 C C . PHE A 1 226 ? 9.897 3.876 -2.072 1.00 98.62 226 PHE A C 1
ATOM 1864 O O . PHE A 1 226 ? 10.359 4.472 -3.040 1.00 98.62 226 PHE A O 1
ATOM 1871 N N . VAL A 1 227 ? 9.316 2.682 -2.175 1.00 98.56 227 VAL A N 1
ATOM 1872 C CA . VAL A 1 227 ? 9.378 1.879 -3.393 1.00 98.56 227 VAL A CA 1
ATOM 1873 C C . VAL A 1 227 ? 8.629 2.545 -4.540 1.00 98.56 227 VAL A C 1
ATOM 1875 O O . VAL A 1 227 ? 9.188 2.653 -5.627 1.00 98.56 227 VAL A O 1
ATOM 1878 N N . ILE A 1 228 ? 7.404 3.027 -4.323 1.00 98.19 228 ILE A N 1
ATOM 1879 C CA . ILE A 1 228 ? 6.598 3.578 -5.418 1.00 98.19 228 ILE A CA 1
ATOM 1880 C C . ILE A 1 228 ? 7.121 4.954 -5.849 1.00 98.19 228 ILE A C 1
ATOM 1882 O O . ILE A 1 228 ? 7.426 5.105 -7.035 1.00 98.19 228 ILE A O 1
ATOM 1886 N N . PRO A 1 229 ? 7.321 5.942 -4.951 1.00 97.69 229 PRO A N 1
ATOM 1887 C CA . PRO A 1 229 ? 7.897 7.221 -5.355 1.00 97.69 229 PRO A CA 1
ATOM 1888 C C . PRO A 1 229 ? 9.242 7.069 -6.066 1.00 97.69 229 PRO A C 1
ATOM 1890 O O . PRO A 1 229 ? 9.433 7.663 -7.121 1.00 97.69 229 PRO A O 1
ATOM 1893 N N . LEU A 1 230 ? 10.145 6.220 -5.571 1.00 97.38 230 LEU A N 1
ATOM 1894 C CA . LEU A 1 230 ? 11.468 6.082 -6.173 1.00 97.38 230 LEU A CA 1
ATOM 1895 C C . LEU A 1 230 ? 11.442 5.283 -7.486 1.00 97.38 230 LEU A C 1
ATOM 1897 O O . LEU A 1 230 ? 11.930 5.756 -8.511 1.00 97.38 230 LEU A O 1
ATOM 1901 N N . MET A 1 231 ? 10.880 4.071 -7.472 1.00 97.56 231 MET A N 1
ATOM 1902 C CA . MET A 1 231 ? 10.993 3.127 -8.594 1.00 97.56 231 MET A CA 1
ATOM 1903 C C . MET A 1 231 ? 9.982 3.377 -9.704 1.00 97.56 231 MET A C 1
ATOM 1905 O O . MET A 1 231 ? 10.175 2.887 -10.813 1.00 97.56 231 MET A O 1
ATOM 1909 N N . ILE A 1 232 ? 8.907 4.111 -9.419 1.00 97.12 232 ILE A N 1
ATOM 1910 C CA . ILE A 1 232 ? 7.884 4.453 -10.404 1.00 97.12 232 ILE A CA 1
ATOM 1911 C C . ILE A 1 232 ? 7.967 5.938 -10.728 1.00 97.12 232 ILE A C 1
ATOM 1913 O O . ILE A 1 232 ? 8.246 6.279 -11.875 1.00 97.12 232 ILE A O 1
ATOM 1917 N N . ASN A 1 233 ? 7.777 6.829 -9.752 1.00 96.81 233 ASN A N 1
ATOM 1918 C CA . ASN A 1 233 ? 7.631 8.258 -10.051 1.00 96.81 233 ASN A CA 1
ATOM 1919 C C . ASN A 1 233 ? 8.967 8.887 -10.479 1.00 96.81 233 ASN A C 1
ATOM 1921 O O . ASN A 1 233 ? 9.057 9.459 -11.566 1.00 96.81 233 ASN A O 1
ATOM 1925 N N . GLU A 1 234 ? 10.014 8.759 -9.662 1.00 97.50 234 GLU A N 1
ATOM 1926 C CA . GLU A 1 234 ? 11.338 9.319 -9.958 1.00 97.50 234 GLU A CA 1
ATOM 1927 C C . GLU A 1 234 ? 12.021 8.584 -11.113 1.00 97.50 234 GLU A C 1
ATOM 1929 O O . GLU A 1 234 ? 12.598 9.228 -11.988 1.00 97.50 234 GLU A O 1
ATOM 1934 N N . PHE A 1 235 ? 11.878 7.257 -11.198 1.00 97.31 235 PHE A N 1
ATOM 1935 C CA . PHE A 1 235 ? 12.343 6.505 -12.366 1.00 97.31 235 PHE A CA 1
ATOM 1936 C C . PHE A 1 235 ? 11.691 6.997 -13.666 1.00 97.31 235 PHE A C 1
ATOM 1938 O O . PHE A 1 235 ? 12.368 7.185 -14.675 1.00 97.31 235 PHE A O 1
ATOM 1945 N N . SER A 1 236 ? 10.383 7.263 -13.655 1.00 96.31 236 SER A N 1
ATOM 1946 C CA . SER A 1 236 ? 9.687 7.786 -14.835 1.00 96.31 236 SER A CA 1
ATOM 1947 C C . SER A 1 236 ? 10.155 9.193 -15.198 1.00 96.31 236 SER A C 1
ATOM 1949 O O . SER A 1 236 ? 10.358 9.480 -16.375 1.00 96.31 236 SER A O 1
ATOM 1951 N N . LYS A 1 237 ? 10.405 10.062 -14.211 1.00 96.06 237 LYS A N 1
ATOM 1952 C CA . LYS A 1 237 ? 10.996 11.389 -14.456 1.00 96.06 237 LYS A CA 1
ATOM 1953 C C . LYS A 1 237 ? 12.395 11.287 -15.063 1.00 96.06 237 LYS A C 1
ATOM 1955 O O . LYS A 1 237 ? 12.693 12.014 -16.007 1.00 96.06 237 LYS A O 1
ATOM 1960 N N . GLU A 1 238 ? 13.224 10.368 -14.573 1.00 96.25 238 GLU A N 1
ATOM 1961 C CA . GLU A 1 238 ? 14.550 10.089 -15.133 1.00 96.25 238 GLU A CA 1
ATOM 1962 C C . GLU A 1 238 ? 14.443 9.630 -16.597 1.00 96.25 238 GLU A C 1
ATOM 1964 O O . GLU A 1 238 ? 15.166 10.131 -17.454 1.00 96.25 238 GLU A O 1
ATOM 1969 N N . MET A 1 239 ? 13.515 8.724 -16.919 1.00 96.56 239 MET A N 1
ATOM 1970 C CA . MET A 1 239 ? 13.281 8.282 -18.301 1.00 96.56 239 MET A CA 1
ATOM 1971 C C . MET A 1 239 ? 12.827 9.445 -19.195 1.00 96.56 239 MET A C 1
ATOM 1973 O O . MET A 1 239 ? 13.393 9.654 -20.268 1.00 96.56 239 MET A O 1
ATOM 1977 N N . ALA A 1 240 ? 11.885 10.266 -18.723 1.00 96.38 240 ALA A N 1
ATOM 1978 C CA . ALA A 1 240 ? 11.415 11.445 -19.448 1.00 96.38 240 ALA A CA 1
ATOM 1979 C C . ALA A 1 240 ? 12.540 12.464 -19.708 1.00 96.38 240 ALA A C 1
ATOM 1981 O O . ALA A 1 240 ? 12.619 13.022 -20.801 1.00 96.38 240 ALA A O 1
ATOM 1982 N N . ALA A 1 241 ? 13.438 12.672 -18.738 1.00 95.25 241 ALA A N 1
ATOM 1983 C CA . ALA A 1 241 ? 14.608 13.541 -18.879 1.00 95.25 241 ALA A CA 1
ATOM 1984 C C . ALA A 1 241 ? 15.628 13.024 -19.912 1.00 95.25 241 ALA A C 1
ATOM 1986 O O . ALA A 1 241 ? 16.435 13.801 -20.415 1.00 95.25 241 ALA A O 1
ATOM 1987 N N . ASN A 1 242 ? 15.566 11.734 -20.256 1.00 94.06 242 ASN A N 1
ATOM 1988 C CA . ASN A 1 242 ? 16.367 11.097 -21.303 1.00 94.06 242 ASN A CA 1
ATOM 1989 C C . ASN A 1 242 ? 15.614 10.970 -22.649 1.00 94.06 242 ASN A C 1
ATOM 1991 O O . ASN A 1 242 ? 16.013 10.177 -23.511 1.00 94.06 242 ASN A O 1
ATOM 1995 N N . ASP A 1 243 ? 14.564 11.779 -22.838 1.00 94.69 243 ASP A N 1
ATOM 1996 C CA . ASP A 1 243 ? 13.653 11.827 -23.994 1.00 94.69 243 ASP A CA 1
ATOM 1997 C C . ASP A 1 243 ? 12.727 10.603 -24.151 1.00 94.69 243 ASP A C 1
ATOM 1999 O O . ASP A 1 243 ? 12.152 10.392 -25.220 1.00 94.69 243 ASP A O 1
ATOM 2003 N N . GLU A 1 244 ? 12.539 9.798 -23.099 1.00 96.19 244 GLU A N 1
ATOM 2004 C CA . GLU A 1 244 ? 11.733 8.573 -23.153 1.00 96.19 244 GLU A CA 1
ATOM 2005 C C . GLU A 1 244 ? 10.363 8.751 -22.494 1.00 96.19 244 GLU A C 1
ATOM 2007 O O . GLU A 1 244 ? 10.225 8.702 -21.273 1.00 96.19 244 GLU A O 1
ATOM 2012 N N . MET A 1 245 ? 9.316 8.901 -23.308 1.00 95.62 245 MET A N 1
ATOM 2013 C CA . MET A 1 245 ? 7.953 9.157 -22.809 1.00 95.62 245 MET A CA 1
ATOM 2014 C C . MET A 1 245 ? 7.096 7.897 -22.644 1.00 95.62 245 MET A C 1
ATOM 2016 O O . MET A 1 245 ? 6.099 7.919 -21.926 1.00 95.62 245 MET A O 1
ATOM 2020 N N . VAL A 1 246 ? 7.482 6.778 -23.264 1.00 96.94 246 VAL A N 1
ATOM 2021 C CA . VAL A 1 246 ? 6.687 5.537 -23.230 1.00 96.94 246 VAL A CA 1
ATOM 2022 C C . VAL A 1 246 ? 6.592 4.964 -21.815 1.00 96.94 246 VAL A C 1
ATOM 2024 O O . VAL A 1 246 ? 5.506 4.579 -21.391 1.00 96.94 246 VAL A O 1
ATOM 2027 N N . VAL A 1 247 ? 7.700 4.930 -21.068 1.00 95.94 247 VAL A N 1
ATOM 2028 C CA . VAL A 1 247 ? 7.702 4.423 -19.685 1.00 95.94 247 VAL A CA 1
ATOM 2029 C C . VAL A 1 247 ? 6.821 5.283 -18.767 1.00 95.94 247 VAL A C 1
ATOM 2031 O O . VAL A 1 247 ? 5.913 4.701 -18.176 1.00 95.94 247 VAL A O 1
ATOM 2034 N N . PRO A 1 248 ? 6.966 6.626 -18.724 1.00 96.19 248 PRO A N 1
ATOM 2035 C CA . PRO A 1 248 ? 6.045 7.508 -18.000 1.00 96.19 248 PRO A CA 1
ATOM 2036 C C . PRO A 1 248 ? 4.562 7.271 -18.311 1.00 96.19 248 PRO A C 1
ATOM 2038 O O . PRO A 1 248 ? 3.735 7.179 -17.404 1.00 96.19 248 PRO A O 1
ATOM 2041 N N . MET A 1 249 ? 4.216 7.128 -19.596 1.00 95.94 249 MET A N 1
ATOM 2042 C CA . MET A 1 249 ? 2.833 6.876 -20.015 1.00 95.94 249 MET A CA 1
ATOM 2043 C C . MET A 1 249 ? 2.301 5.536 -19.493 1.00 95.94 249 MET A C 1
ATOM 2045 O O . MET A 1 249 ? 1.131 5.444 -19.123 1.00 95.94 249 MET A O 1
ATOM 2049 N N . LEU A 1 250 ? 3.140 4.497 -19.465 1.00 96.56 250 LEU A N 1
ATOM 2050 C CA . LEU A 1 250 ? 2.762 3.181 -18.950 1.00 96.56 250 LEU A CA 1
ATOM 2051 C C . LEU A 1 250 ? 2.717 3.154 -17.417 1.00 96.56 250 LEU A C 1
ATOM 2053 O O . LEU A 1 250 ? 1.935 2.396 -16.851 1.00 96.56 250 LEU A O 1
ATOM 2057 N N . SER A 1 251 ? 3.527 3.949 -16.722 1.00 95.38 251 SER A N 1
ATOM 2058 C CA . SER A 1 251 ? 3.543 4.008 -15.254 1.00 95.38 251 SER A CA 1
ATOM 2059 C C . SER A 1 251 ? 2.414 4.836 -14.644 1.00 95.38 251 SER A C 1
ATOM 2061 O O . SER A 1 251 ? 2.121 4.654 -13.466 1.00 95.38 251 SER A O 1
ATOM 2063 N N . GLU A 1 252 ? 1.760 5.702 -15.423 1.00 95.12 252 GLU A N 1
ATOM 2064 C CA . GLU A 1 252 ? 0.760 6.663 -14.931 1.00 95.12 252 GLU A CA 1
ATOM 2065 C C . GLU A 1 252 ? -0.347 6.018 -14.084 1.00 95.12 252 GLU A C 1
ATOM 2067 O O . GLU A 1 252 ? -0.756 6.562 -13.062 1.00 95.12 252 GLU A O 1
ATOM 2072 N N . PHE A 1 253 ? -0.792 4.813 -14.453 1.00 95.50 253 PHE A N 1
ATOM 2073 C CA . PHE A 1 253 ? -1.787 4.074 -13.675 1.00 95.50 253 PHE A CA 1
ATOM 2074 C C . PHE A 1 253 ? -1.336 3.816 -12.226 1.00 95.50 253 PHE A C 1
ATOM 2076 O O . PHE A 1 253 ? -2.133 3.965 -11.302 1.00 95.50 253 PHE A O 1
ATOM 2083 N N . VAL A 1 254 ? -0.061 3.470 -12.023 1.00 96.50 254 VAL A N 1
ATOM 2084 C CA . VAL A 1 254 ? 0.516 3.206 -10.696 1.00 96.50 254 VAL A CA 1
ATOM 2085 C C . VAL A 1 254 ? 0.666 4.513 -9.911 1.00 96.50 254 VAL A C 1
ATOM 2087 O O . VAL A 1 254 ? 0.313 4.556 -8.733 1.00 96.50 254 VAL A O 1
ATOM 2090 N N . THR A 1 255 ? 1.119 5.586 -10.568 1.00 96.19 255 THR A N 1
ATOM 2091 C CA . THR A 1 255 ? 1.255 6.927 -9.973 1.00 96.19 255 THR A CA 1
ATOM 2092 C C . THR A 1 255 ? -0.088 7.441 -9.453 1.00 96.19 255 THR A C 1
ATOM 2094 O O . THR A 1 255 ? -0.242 7.703 -8.259 1.00 96.19 255 THR A O 1
ATOM 2097 N N . SER A 1 256 ? -1.094 7.495 -10.331 1.00 96.62 256 SER A N 1
ATOM 2098 C CA . SER A 1 256 ? -2.454 7.931 -10.000 1.00 96.62 256 SER A CA 1
ATOM 2099 C C . SER A 1 256 ? -3.090 7.063 -8.902 1.00 96.62 256 SER A C 1
ATOM 2101 O O . SER A 1 256 ? -3.783 7.565 -8.012 1.00 96.62 256 SER A O 1
ATOM 2103 N N . TRP A 1 257 ? -2.847 5.749 -8.928 1.00 97.88 257 TRP A N 1
ATOM 2104 C CA . TRP A 1 257 ? -3.320 4.835 -7.888 1.00 97.88 257 TRP A CA 1
ATOM 2105 C C . TRP A 1 257 ? -2.683 5.121 -6.521 1.00 97.88 257 TRP A C 1
ATOM 2107 O O . TRP A 1 257 ? -3.382 5.123 -5.503 1.00 97.88 257 TRP A O 1
ATOM 2117 N N . TYR A 1 258 ? -1.378 5.392 -6.474 1.00 97.81 258 TYR A N 1
ATOM 2118 C CA . TYR A 1 258 ? -0.684 5.715 -5.230 1.00 97.81 258 TYR A CA 1
ATOM 2119 C C . TYR A 1 258 ? -1.213 7.021 -4.619 1.00 97.81 258 TYR A C 1
ATOM 2121 O O . TYR A 1 258 ? -1.544 7.063 -3.434 1.00 97.81 258 TYR A O 1
ATOM 2129 N N . GLU A 1 259 ? -1.418 8.059 -5.434 1.00 97.06 259 GLU A N 1
ATOM 2130 C CA . GLU A 1 259 ? -2.005 9.332 -4.991 1.00 97.06 259 GLU A CA 1
ATOM 2131 C C . GLU A 1 259 ? -3.439 9.189 -4.449 1.00 97.06 259 GLU A C 1
ATOM 2133 O O . GLU A 1 259 ? -3.845 9.887 -3.512 1.00 97.06 259 GLU A O 1
ATOM 2138 N N . GLU A 1 260 ? -4.240 8.293 -5.033 1.00 97.06 260 GLU A N 1
ATOM 2139 C CA . GLU A 1 260 ? -5.580 7.972 -4.538 1.00 97.06 260 GLU A CA 1
ATOM 2140 C C . GLU A 1 260 ? -5.512 7.215 -3.207 1.00 97.06 260 GLU A C 1
ATOM 2142 O O . GLU A 1 260 ? -6.206 7.569 -2.247 1.00 97.06 260 GLU A O 1
ATOM 2147 N N . THR A 1 261 ? -4.698 6.159 -3.154 1.00 97.00 261 THR A N 1
ATOM 2148 C CA . THR A 1 261 ? -4.681 5.222 -2.029 1.00 97.00 261 THR A CA 1
ATOM 2149 C C . THR A 1 261 ? -3.999 5.785 -0.794 1.00 97.00 261 THR A C 1
ATOM 2151 O O . THR A 1 261 ? -4.423 5.486 0.321 1.00 97.00 261 THR A O 1
ATOM 2154 N N . ILE A 1 262 ? -3.020 6.674 -0.942 1.00 97.06 262 ILE A N 1
ATOM 2155 C CA . ILE A 1 262 ? -2.332 7.216 0.228 1.00 97.06 262 ILE A CA 1
ATOM 2156 C C . ILE A 1 262 ? -3.263 7.997 1.163 1.00 97.06 262 ILE A C 1
ATOM 2158 O O . ILE A 1 262 ? -3.081 7.997 2.378 1.00 97.06 262 ILE A O 1
ATOM 2162 N N . LYS A 1 263 ? -4.351 8.558 0.624 1.00 96.44 263 LYS A N 1
ATOM 2163 C CA . LYS A 1 263 ? -5.356 9.304 1.393 1.00 96.44 263 LYS A CA 1
ATOM 2164 C C . LYS A 1 263 ? -6.057 8.443 2.444 1.00 96.44 263 LYS A C 1
ATOM 2166 O O . LYS A 1 263 ? -6.304 8.928 3.547 1.00 96.44 263 LYS A O 1
ATOM 2171 N N . TRP A 1 264 ? -6.401 7.191 2.125 1.00 97.94 264 TRP A N 1
ATOM 2172 C CA . TRP A 1 264 ? -7.061 6.317 3.104 1.00 97.94 264 TRP A CA 1
ATOM 2173 C C . TRP A 1 264 ? -6.063 5.795 4.137 1.00 97.94 264 TRP A C 1
ATOM 2175 O O . TRP A 1 264 ? -6.399 5.738 5.317 1.00 97.94 264 TRP A O 1
ATOM 2185 N N . ILE A 1 265 ? -4.830 5.505 3.708 1.00 98.62 265 ILE A N 1
ATOM 2186 C CA . ILE A 1 265 ? -3.734 5.067 4.579 1.00 98.62 265 ILE A CA 1
ATOM 2187 C C . ILE A 1 265 ? -3.430 6.147 5.622 1.00 98.62 265 ILE A C 1
ATOM 2189 O O . ILE A 1 265 ? -3.453 5.879 6.822 1.00 98.62 265 ILE A O 1
ATOM 2193 N N . ASP A 1 266 ? -3.234 7.390 5.184 1.00 98.31 266 ASP A N 1
ATOM 2194 C CA . ASP A 1 266 ? -2.971 8.514 6.084 1.00 98.31 266 ASP A CA 1
ATOM 2195 C C . ASP A 1 266 ? -4.151 8.783 7.023 1.00 98.31 266 ASP A C 1
ATOM 2197 O O . ASP A 1 266 ? -3.945 9.075 8.203 1.00 98.31 266 ASP A O 1
ATOM 2201 N N . SER A 1 267 ? -5.386 8.647 6.523 1.00 98.38 267 SER A N 1
ATOM 2202 C CA . SER A 1 267 ? -6.602 8.808 7.324 1.00 98.38 267 SER A CA 1
ATOM 2203 C C . SER A 1 267 ? -6.638 7.818 8.489 1.00 98.38 267 SER A C 1
ATOM 2205 O O . SER A 1 267 ? -6.815 8.236 9.633 1.00 98.38 267 SER A O 1
ATOM 2207 N N . VAL A 1 268 ? -6.415 6.522 8.238 1.00 98.44 268 VAL A N 1
ATOM 2208 C CA . VAL A 1 268 ? -6.451 5.515 9.312 1.00 98.44 268 VAL A CA 1
ATOM 2209 C C . VAL A 1 268 ? -5.262 5.645 10.265 1.00 98.44 268 VAL A C 1
ATOM 2211 O O . VAL A 1 268 ? -5.443 5.513 11.473 1.00 98.44 268 VAL A O 1
ATOM 2214 N N . VAL A 1 269 ? -4.065 5.992 9.769 1.00 98.69 269 VAL A N 1
ATOM 2215 C CA . VAL A 1 269 ? -2.899 6.278 10.628 1.00 98.69 269 VAL A CA 1
ATOM 2216 C C . VAL A 1 269 ? -3.190 7.448 11.561 1.00 98.69 269 VAL A C 1
ATOM 2218 O O . VAL A 1 269 ? -2.901 7.367 12.754 1.00 98.69 269 VAL A O 1
ATOM 2221 N N . LYS A 1 270 ? -3.802 8.519 11.049 1.00 98.69 270 LYS A N 1
ATOM 2222 C CA . LYS A 1 270 ? -4.181 9.684 11.850 1.00 98.69 270 LYS A CA 1
ATOM 2223 C C . LYS A 1 270 ? -5.194 9.328 12.938 1.00 98.69 270 LYS A C 1
ATOM 2225 O O . LYS A 1 270 ? -5.046 9.794 14.063 1.00 98.69 270 LYS A O 1
ATOM 2230 N N . VAL A 1 271 ? -6.197 8.507 12.623 1.00 98.75 271 VAL A N 1
ATOM 2231 C CA . VAL A 1 271 ? -7.179 8.038 13.616 1.00 98.75 271 VAL A CA 1
ATOM 2232 C C . VAL A 1 271 ? -6.483 7.231 14.715 1.00 98.75 271 VAL A C 1
ATOM 2234 O O . VAL A 1 271 ? -6.590 7.596 15.881 1.00 98.75 271 VAL A O 1
ATOM 2237 N N . MET A 1 272 ? -5.673 6.227 14.356 1.00 98.69 272 MET A N 1
ATOM 2238 C CA . MET A 1 272 ? -4.935 5.417 15.339 1.00 98.69 272 MET A CA 1
ATOM 2239 C C . MET A 1 272 ? -3.976 6.250 16.201 1.00 98.69 272 MET A C 1
ATOM 2241 O O . MET A 1 272 ? -3.816 5.973 17.388 1.00 98.69 272 MET A O 1
ATOM 2245 N N . THR A 1 273 ? -3.349 7.274 15.615 1.00 98.62 273 THR A N 1
ATOM 2246 C CA . THR A 1 273 ? -2.423 8.180 16.314 1.00 98.62 273 THR A CA 1
ATOM 2247 C C . THR A 1 273 ? -3.144 9.078 17.321 1.00 98.62 273 THR A C 1
ATOM 2249 O O . THR A 1 273 ? -2.595 9.369 18.379 1.00 98.62 273 THR A O 1
ATOM 2252 N N . ASN A 1 274 ? -4.362 9.523 17.006 1.00 98.44 274 ASN A N 1
ATOM 2253 C CA . ASN A 1 274 ? -5.147 10.396 17.881 1.00 98.44 274 ASN A CA 1
ATOM 2254 C C . ASN A 1 274 ? -5.893 9.638 18.987 1.00 98.44 274 ASN A C 1
ATOM 2256 O O . ASN A 1 274 ? -6.373 10.270 19.924 1.00 98.44 274 ASN A O 1
ATOM 2260 N N . GLU A 1 275 ? -5.983 8.313 18.884 1.00 98.56 275 GLU A N 1
ATOM 2261 C CA . GLU A 1 275 ? -6.658 7.459 19.860 1.00 98.56 275 GLU A CA 1
ATOM 2262 C C . GLU A 1 275 ? -5.982 7.490 21.241 1.00 98.56 275 GLU A C 1
ATOM 2264 O O . GLU A 1 275 ? -6.659 7.555 22.266 1.00 98.56 275 GLU A O 1
ATOM 2269 N N . SER A 1 276 ? -4.644 7.443 21.288 1.00 98.56 276 SER A N 1
ATOM 2270 C CA . SER A 1 276 ? -3.877 7.470 22.541 1.00 98.56 276 SER A CA 1
ATOM 2271 C C . SER A 1 276 ? -2.402 7.830 22.335 1.00 98.56 276 SER A C 1
ATOM 2273 O O . SER A 1 276 ? -1.828 7.637 21.258 1.00 98.56 276 SER A O 1
ATOM 2275 N N . SER A 1 277 ? -1.757 8.314 23.401 1.00 98.31 277 SER A N 1
ATOM 2276 C CA . SER A 1 277 ? -0.305 8.543 23.440 1.00 98.31 277 SER A CA 1
ATOM 2277 C C . SER A 1 277 ? 0.498 7.266 23.191 1.00 98.31 277 SER A C 1
ATOM 2279 O O . SER A 1 277 ? 1.510 7.297 22.498 1.00 98.31 277 SER A O 1
ATOM 2281 N N . GLU A 1 278 ? 0.019 6.144 23.716 1.00 98.50 278 GLU A N 1
ATOM 2282 C CA . GLU A 1 278 ? 0.643 4.830 23.650 1.00 98.50 278 GLU A CA 1
ATOM 2283 C C . GLU A 1 278 ? 0.617 4.282 22.220 1.00 98.50 278 GLU A C 1
ATOM 2285 O O . GLU A 1 278 ? 1.630 3.783 21.730 1.00 98.50 278 GLU A O 1
ATOM 2290 N N . ASN A 1 279 ? -0.510 4.431 21.508 1.00 98.75 279 ASN A N 1
ATOM 2291 C CA . ASN A 1 279 ? -0.572 4.101 20.085 1.00 98.75 279 ASN A CA 1
ATOM 2292 C C . ASN A 1 279 ? 0.390 4.977 19.286 1.00 98.75 279 ASN A C 1
ATOM 2294 O O . ASN A 1 279 ? 1.123 4.465 18.442 1.00 98.75 279 ASN A O 1
ATOM 2298 N N . LYS A 1 280 ? 0.404 6.290 19.546 1.00 98.75 280 LYS A N 1
ATOM 2299 C CA . LYS A 1 280 ? 1.303 7.221 18.858 1.00 98.75 280 LYS A CA 1
ATOM 2300 C C . LYS A 1 280 ? 2.771 6.837 19.051 1.00 98.75 280 LYS A C 1
ATOM 2302 O O . LYS A 1 280 ? 3.517 6.826 18.072 1.00 98.75 280 LYS A O 1
ATOM 2307 N N . GLU A 1 281 ? 3.190 6.527 20.275 1.00 98.62 281 GLU A N 1
ATOM 2308 C CA . GLU A 1 281 ? 4.560 6.100 20.576 1.00 98.62 281 GLU A CA 1
ATOM 2309 C C . GLU A 1 281 ? 4.909 4.804 19.835 1.00 98.62 281 GLU A C 1
ATOM 2311 O O . GLU A 1 281 ? 5.923 4.744 19.137 1.00 98.62 281 GLU A O 1
ATOM 2316 N N . LEU A 1 282 ? 4.021 3.809 19.891 1.00 98.75 282 LEU A N 1
ATOM 2317 C CA . LEU A 1 282 ? 4.224 2.520 19.237 1.00 98.75 282 LEU A CA 1
ATOM 2318 C C . LEU A 1 282 ? 4.296 2.636 17.707 1.00 98.75 282 LEU A C 1
ATOM 2320 O O . LEU A 1 282 ? 5.198 2.074 17.087 1.00 98.75 282 LEU A O 1
ATOM 2324 N N . LEU A 1 283 ? 3.381 3.391 17.092 1.00 98.81 283 LEU A N 1
ATOM 2325 C CA . LEU A 1 283 ? 3.399 3.672 15.654 1.00 98.81 283 LEU A CA 1
ATOM 2326 C C . LEU A 1 283 ? 4.681 4.407 15.259 1.00 98.81 283 LEU A C 1
ATOM 2328 O O . LEU A 1 283 ? 5.305 4.055 14.261 1.00 98.81 283 LEU A O 1
ATOM 2332 N N . THR A 1 284 ? 5.104 5.394 16.054 1.00 98.75 284 THR A N 1
ATOM 2333 C CA . THR A 1 284 ? 6.343 6.145 15.810 1.00 98.75 284 THR A CA 1
ATOM 2334 C C . THR A 1 284 ? 7.556 5.217 15.839 1.00 98.75 284 THR A C 1
ATOM 2336 O O . THR A 1 284 ? 8.381 5.273 14.929 1.00 98.75 284 THR A O 1
ATOM 2339 N N . GLN A 1 285 ? 7.649 4.333 16.837 1.00 98.62 285 GLN A N 1
ATOM 2340 C CA . GLN A 1 285 ? 8.718 3.338 16.932 1.00 98.62 285 GLN A CA 1
ATOM 2341 C C . GLN A 1 285 ? 8.746 2.435 15.690 1.00 98.62 285 GLN A C 1
ATOM 2343 O O . GLN A 1 285 ? 9.772 2.317 15.024 1.00 98.62 285 GLN A O 1
ATOM 2348 N N . TRP A 1 286 ? 7.607 1.834 15.354 1.00 98.81 286 TRP A N 1
ATOM 2349 C CA . TRP A 1 286 ? 7.454 0.937 14.210 1.00 98.81 286 TRP A CA 1
ATOM 2350 C C . TRP A 1 286 ? 7.835 1.579 12.878 1.00 98.81 286 TRP A C 1
ATOM 2352 O O . TRP A 1 286 ? 8.478 0.942 12.044 1.00 98.81 286 TRP A O 1
ATOM 2362 N N . ILE A 1 287 ? 7.448 2.839 12.687 1.00 98.81 287 ILE A N 1
ATOM 2363 C CA . ILE A 1 287 ? 7.785 3.604 11.491 1.00 98.81 287 ILE A CA 1
ATOM 2364 C C . ILE A 1 287 ? 9.292 3.866 11.424 1.00 98.81 287 ILE A C 1
ATOM 2366 O O . ILE A 1 287 ? 9.877 3.670 10.364 1.00 98.81 287 ILE A O 1
ATOM 2370 N N . LYS A 1 288 ? 9.932 4.278 12.528 1.00 98.62 288 LYS A N 1
ATOM 2371 C CA . LYS A 1 288 ? 11.385 4.529 12.563 1.00 98.62 288 LYS A CA 1
ATOM 2372 C C . LYS A 1 288 ? 12.184 3.280 12.208 1.00 98.62 288 LYS A C 1
ATOM 2374 O O . LYS A 1 288 ? 13.032 3.345 11.323 1.00 98.62 288 LYS A O 1
ATOM 2379 N N . GLU A 1 289 ? 11.846 2.153 12.833 1.00 98.62 289 GLU A N 1
ATOM 2380 C CA . GLU A 1 289 ? 12.458 0.850 12.545 1.00 98.62 289 GLU A CA 1
ATOM 2381 C C . GLU A 1 289 ? 12.370 0.504 11.049 1.00 98.62 289 GLU A C 1
ATOM 2383 O O . GLU A 1 289 ? 13.342 0.062 10.442 1.00 98.62 289 GLU A O 1
ATOM 2388 N N . ASP A 1 290 ? 11.210 0.727 10.430 1.00 98.81 290 ASP A N 1
ATOM 2389 C CA . ASP A 1 290 ? 10.999 0.336 9.036 1.00 98.81 290 ASP A CA 1
ATOM 2390 C C . ASP A 1 290 ? 11.616 1.313 8.039 1.00 98.81 290 ASP A C 1
ATOM 2392 O O . ASP A 1 290 ? 12.025 0.881 6.962 1.00 98.81 290 ASP A O 1
ATOM 2396 N N . ILE A 1 291 ? 11.721 2.599 8.397 1.00 98.75 291 ILE A N 1
ATOM 2397 C CA . ILE A 1 291 ? 12.459 3.594 7.613 1.00 98.75 291 ILE A CA 1
ATOM 2398 C C . ILE A 1 291 ? 13.929 3.187 7.529 1.00 98.75 291 ILE A C 1
ATOM 2400 O 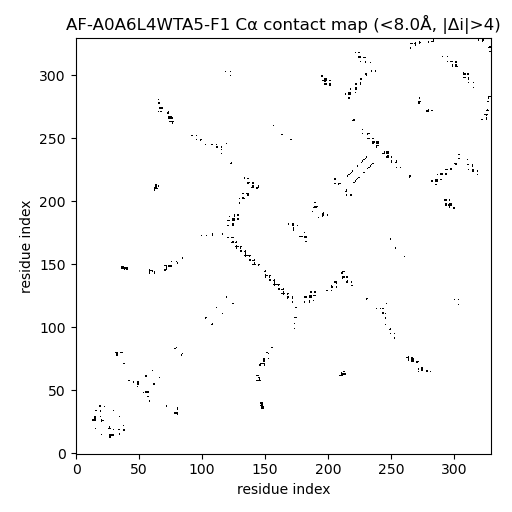O . ILE A 1 291 ? 14.478 3.177 6.432 1.00 98.75 291 ILE A O 1
ATOM 2404 N N . GLU A 1 292 ? 14.551 2.799 8.646 1.00 98.31 292 GLU A N 1
ATOM 2405 C CA . GLU A 1 292 ? 15.951 2.352 8.658 1.00 98.31 292 GLU A CA 1
ATOM 2406 C C . GLU A 1 292 ? 16.171 1.138 7.741 1.00 98.31 292 GLU A C 1
ATOM 2408 O O . GLU A 1 292 ? 17.140 1.098 6.981 1.00 98.31 292 GLU A O 1
ATOM 2413 N N . ILE A 1 293 ? 15.247 0.171 7.763 1.00 98.56 293 ILE A N 1
ATOM 2414 C CA . ILE A 1 293 ? 15.315 -1.026 6.914 1.00 98.56 293 ILE A CA 1
ATOM 2415 C C . ILE A 1 293 ? 15.184 -0.659 5.433 1.00 98.56 293 ILE A C 1
ATOM 2417 O O . ILE A 1 293 ? 16.018 -1.063 4.617 1.00 98.56 293 ILE A O 1
ATOM 2421 N N . ILE A 1 294 ? 14.129 0.075 5.067 1.00 98.56 294 ILE A N 1
ATOM 2422 C CA . ILE A 1 294 ? 13.824 0.322 3.656 1.00 98.56 294 ILE A CA 1
ATOM 2423 C C . ILE A 1 294 ? 14.791 1.328 3.030 1.00 98.56 294 ILE A C 1
ATOM 2425 O O . ILE A 1 294 ? 15.158 1.171 1.870 1.00 98.56 294 ILE A O 1
ATOM 2429 N N . GLU A 1 295 ? 15.272 2.316 3.787 1.00 97.94 295 GLU A N 1
ATOM 2430 C CA . GLU A 1 295 ? 16.252 3.289 3.301 1.00 97.94 295 GLU A CA 1
ATOM 2431 C C . GLU A 1 295 ? 17.537 2.585 2.857 1.00 97.94 295 GLU A C 1
ATOM 2433 O O . GLU A 1 295 ? 18.019 2.835 1.753 1.00 97.94 295 GLU A O 1
ATOM 2438 N N . VAL A 1 296 ? 18.042 1.634 3.654 1.00 97.94 296 VAL A N 1
ATOM 2439 C CA . VAL A 1 296 ? 19.205 0.810 3.284 1.00 97.94 296 VAL A CA 1
ATOM 2440 C C . VAL A 1 296 ? 18.885 -0.102 2.098 1.00 97.94 296 VAL A C 1
ATOM 2442 O O . VAL A 1 296 ? 19.685 -0.206 1.170 1.00 97.94 296 VAL A O 1
ATOM 2445 N N . ALA A 1 297 ? 17.713 -0.742 2.091 1.00 98.38 297 ALA A N 1
ATOM 2446 C CA . ALA A 1 297 ? 17.307 -1.640 1.011 1.00 98.38 297 ALA A CA 1
ATOM 2447 C C . ALA A 1 297 ? 17.193 -0.940 -0.355 1.00 98.38 297 ALA A C 1
ATOM 2449 O O . ALA A 1 297 ? 17.464 -1.565 -1.381 1.00 98.38 297 ALA A O 1
ATOM 2450 N N . MET A 1 298 ? 16.818 0.342 -0.372 1.00 98.12 298 MET A N 1
ATOM 2451 C CA . MET A 1 298 ? 16.603 1.114 -1.599 1.00 98.12 298 MET A CA 1
ATOM 2452 C C . MET A 1 298 ? 17.854 1.847 -2.109 1.00 98.12 298 MET A C 1
ATOM 2454 O O . MET A 1 298 ? 17.859 2.274 -3.261 1.00 98.12 298 MET A O 1
ATOM 2458 N N . GLN A 1 299 ? 18.933 1.947 -1.320 1.00 96.81 299 GLN A N 1
ATOM 2459 C CA . GLN A 1 299 ? 20.221 2.531 -1.743 1.00 96.81 299 GLN A CA 1
ATOM 2460 C C . GLN A 1 299 ? 20.751 2.020 -3.091 1.00 96.81 299 GLN A C 1
ATOM 2462 O O . GLN A 1 299 ? 21.044 2.841 -3.959 1.00 96.81 299 GLN A O 1
ATOM 2467 N N . PRO A 1 300 ? 20.884 0.703 -3.326 1.00 97.00 300 PRO A N 1
ATOM 2468 C CA . PRO A 1 300 ? 21.367 0.217 -4.616 1.00 97.00 300 PRO A CA 1
ATOM 2469 C C . PRO A 1 300 ? 20.333 0.383 -5.742 1.00 97.00 300 PRO A C 1
ATOM 2471 O O . PRO A 1 300 ? 20.704 0.388 -6.914 1.00 97.00 300 PRO A O 1
ATOM 2474 N N . LEU A 1 301 ? 19.048 0.532 -5.407 1.00 97.12 301 LEU A N 1
ATOM 2475 C CA . LEU A 1 301 ? 17.960 0.665 -6.375 1.00 97.12 301 LEU A CA 1
ATOM 2476 C C . LEU A 1 301 ? 17.743 2.109 -6.842 1.00 97.12 301 LEU A C 1
ATOM 2478 O O . LEU A 1 301 ? 17.196 2.298 -7.920 1.00 97.12 301 LEU A O 1
ATOM 2482 N N . SER A 1 302 ? 18.233 3.123 -6.120 1.00 95.75 302 SER A N 1
ATOM 2483 C CA . SER A 1 302 ? 18.249 4.519 -6.594 1.00 95.75 302 SER A CA 1
ATOM 2484 C C . SER A 1 302 ? 19.376 4.817 -7.594 1.00 95.75 302 SER A C 1
ATOM 2486 O O . SER A 1 302 ? 19.429 5.910 -8.159 1.00 95.75 302 SER A O 1
ATOM 2488 N N . ALA A 1 303 ? 20.264 3.851 -7.856 1.00 95.44 303 ALA A N 1
ATOM 2489 C CA . ALA A 1 303 ? 21.418 4.002 -8.746 1.00 95.44 303 ALA A CA 1
ATOM 2490 C C . ALA A 1 303 ? 21.057 4.191 -10.233 1.00 95.44 303 ALA A C 1
ATOM 2492 O O . ALA A 1 303 ? 21.946 4.399 -11.057 1.00 95.44 303 ALA A O 1
ATOM 2493 N N . PHE A 1 304 ? 19.770 4.150 -10.594 1.00 94.12 304 PHE A N 1
ATOM 2494 C CA . PHE A 1 304 ? 19.324 4.541 -11.928 1.00 94.12 304 PHE A CA 1
ATOM 2495 C C . PHE A 1 304 ? 19.557 6.034 -12.210 1.00 94.12 304 PHE A C 1
ATOM 2497 O O . PHE A 1 304 ? 19.579 6.414 -13.376 1.00 94.12 304 PHE A O 1
ATOM 2504 N N . SER A 1 305 ? 19.715 6.884 -11.192 1.00 93.31 305 SER A N 1
ATOM 2505 C CA . SER A 1 305 ? 19.982 8.315 -11.363 1.00 93.31 305 SER A CA 1
ATOM 2506 C C . SER A 1 305 ? 21.332 8.702 -10.766 1.00 93.31 305 SER A C 1
ATOM 2508 O O . SER A 1 305 ? 21.768 8.149 -9.755 1.00 93.31 305 SER A O 1
ATOM 2510 N N . ASN A 1 306 ? 21.972 9.718 -11.349 1.00 90.94 306 ASN A N 1
ATOM 2511 C CA . ASN A 1 306 ? 23.214 10.290 -10.818 1.00 90.94 306 ASN A CA 1
ATOM 2512 C C . ASN A 1 306 ? 23.003 11.030 -9.481 1.00 90.94 306 ASN A C 1
ATOM 2514 O O . ASN A 1 306 ? 23.964 11.242 -8.746 1.00 90.94 306 ASN A O 1
ATOM 2518 N N . ASN A 1 307 ? 21.754 11.379 -9.144 1.00 92.50 307 ASN A N 1
ATOM 2519 C CA . ASN A 1 307 ? 21.372 12.068 -7.904 1.00 92.50 307 ASN A CA 1
ATOM 2520 C C . ASN A 1 307 ? 20.766 11.104 -6.863 1.00 92.50 307 ASN A C 1
ATOM 2522 O O . ASN A 1 307 ? 19.922 11.491 -6.056 1.00 92.50 307 ASN A O 1
ATOM 2526 N N . SER A 1 308 ? 21.177 9.835 -6.881 1.00 92.56 308 SER A N 1
ATOM 2527 C CA . SER A 1 308 ? 20.612 8.737 -6.081 1.00 92.56 308 SER A CA 1
ATOM 2528 C C . SER A 1 308 ? 20.424 9.057 -4.587 1.00 92.56 308 SER A C 1
ATOM 2530 O O . SER A 1 308 ? 19.359 8.793 -4.023 1.00 92.56 308 SER A O 1
ATOM 2532 N N . SER A 1 309 ? 21.424 9.672 -3.947 1.00 93.31 309 SER A N 1
ATOM 2533 C CA . SER A 1 309 ? 21.368 10.072 -2.533 1.00 93.31 309 SER A CA 1
ATOM 2534 C C . SER A 1 309 ? 20.332 11.166 -2.260 1.00 93.31 309 SER A C 1
ATOM 2536 O O . SER A 1 309 ? 19.664 11.137 -1.229 1.00 93.31 309 SER A O 1
ATOM 2538 N N . GLU A 1 310 ? 20.186 12.125 -3.176 1.00 95.69 310 GLU A N 1
ATOM 2539 C CA . GLU A 1 310 ? 19.207 13.209 -3.053 1.00 95.69 310 GLU A CA 1
ATOM 2540 C C . GLU A 1 310 ? 17.782 12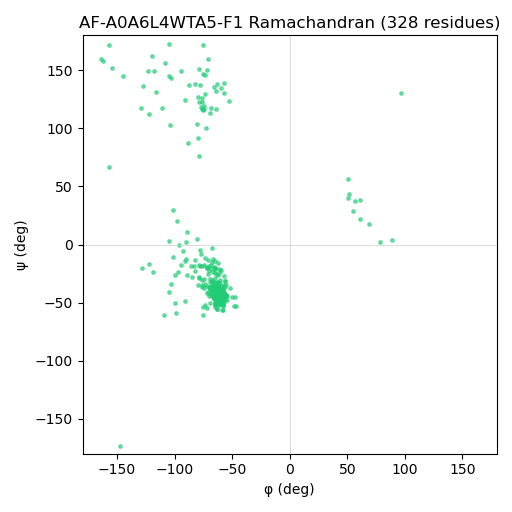.679 -3.238 1.00 95.69 310 GLU A C 1
ATOM 2542 O O . GLU A 1 310 ? 16.903 13.032 -2.455 1.00 95.69 310 GLU A O 1
ATOM 2547 N N . LEU A 1 311 ? 17.569 11.770 -4.199 1.00 95.81 311 LEU A N 1
ATOM 2548 C CA . LEU A 1 311 ? 16.272 11.123 -4.425 1.00 95.81 311 LEU A CA 1
ATOM 2549 C C . LEU A 1 311 ? 15.804 10.310 -3.211 1.00 95.81 311 LEU A C 1
ATOM 2551 O O . LEU A 1 311 ? 14.630 10.350 -2.846 1.00 95.81 311 LEU A O 1
ATOM 2555 N N . LEU A 1 312 ? 16.709 9.585 -2.549 1.00 96.50 312 LEU A N 1
ATOM 2556 C CA . LEU A 1 312 ? 16.364 8.857 -1.324 1.00 96.50 312 LEU A CA 1
ATOM 2557 C C . LEU A 1 312 ? 16.036 9.802 -0.169 1.00 96.50 312 LEU A C 1
ATOM 2559 O O . LEU A 1 312 ? 15.046 9.595 0.535 1.00 96.50 312 LEU A O 1
ATOM 2563 N N . ALA A 1 313 ? 16.834 10.857 0.006 1.00 97.19 313 ALA A N 1
ATOM 2564 C CA . ALA A 1 313 ? 16.597 11.852 1.043 1.00 97.19 313 ALA A CA 1
ATOM 2565 C C . ALA A 1 313 ? 15.266 12.594 0.833 1.00 97.19 313 ALA A C 1
ATOM 2567 O O . ALA A 1 313 ? 14.525 12.802 1.796 1.00 97.19 313 ALA A O 1
ATOM 2568 N N . SER A 1 314 ? 14.929 12.954 -0.410 1.00 97.19 314 SER A N 1
ATOM 2569 C CA . SER A 1 314 ? 13.668 13.623 -0.741 1.00 97.19 314 SER A CA 1
ATOM 2570 C C . SER A 1 314 ? 12.464 12.701 -0.535 1.00 97.19 314 SER A C 1
ATOM 2572 O O . SER A 1 314 ? 11.484 13.121 0.079 1.00 97.19 314 SER A O 1
ATOM 2574 N N . THR A 1 315 ? 12.571 11.432 -0.935 1.00 97.38 315 THR A N 1
ATOM 2575 C CA . THR A 1 315 ? 11.535 10.407 -0.721 1.00 97.38 315 THR A CA 1
ATOM 2576 C C . THR A 1 315 ? 11.255 10.202 0.772 1.00 97.38 315 THR A C 1
ATOM 2578 O O . THR A 1 315 ? 10.106 10.225 1.220 1.00 97.38 315 THR A O 1
ATOM 2581 N N . LYS A 1 316 ? 12.312 10.099 1.586 1.00 98.06 316 LYS A N 1
ATOM 2582 C CA . LYS A 1 316 ? 12.193 10.028 3.048 1.00 98.06 316 LYS A CA 1
ATOM 2583 C C . LYS A 1 316 ? 11.542 11.283 3.629 1.00 98.06 316 LYS A C 1
ATOM 2585 O O . LYS A 1 316 ? 10.680 11.183 4.503 1.00 98.06 316 LYS A O 1
ATOM 2590 N N . LEU A 1 317 ? 11.936 12.464 3.154 1.00 98.00 317 LEU A N 1
ATOM 2591 C CA . LEU A 1 317 ? 11.365 13.732 3.605 1.00 98.00 317 LEU A CA 1
ATOM 2592 C C . LEU A 1 317 ? 9.873 13.841 3.256 1.00 98.00 317 LEU A C 1
ATOM 2594 O O . LEU A 1 317 ? 9.096 14.346 4.067 1.00 98.00 317 LEU A O 1
ATOM 2598 N N . GLU A 1 318 ? 9.452 13.346 2.092 1.00 97.56 318 GLU A N 1
ATOM 2599 C CA . GLU A 1 318 ? 8.042 13.285 1.707 1.00 97.56 318 GLU A CA 1
ATOM 2600 C C . GLU A 1 318 ? 7.234 12.422 2.683 1.00 97.56 318 GLU A C 1
ATOM 2602 O O . GLU A 1 318 ? 6.214 12.885 3.204 1.00 97.56 318 GLU A O 1
ATOM 2607 N N . LEU A 1 319 ? 7.728 11.221 3.014 1.00 98.25 319 LEU A N 1
ATOM 2608 C CA . LEU A 1 319 ? 7.108 10.358 4.022 1.00 98.25 319 LEU A CA 1
ATOM 2609 C C . LEU A 1 319 ? 7.009 11.062 5.384 1.00 98.25 319 LEU A C 1
ATOM 2611 O O . LEU A 1 319 ? 5.939 11.069 5.994 1.00 98.25 319 LEU A O 1
ATOM 2615 N N . ILE A 1 320 ? 8.089 11.694 5.853 1.00 98.25 320 ILE A N 1
ATOM 2616 C CA . ILE A 1 320 ? 8.096 12.424 7.131 1.00 98.25 320 ILE A CA 1
ATOM 2617 C C . ILE A 1 320 ? 7.051 13.545 7.120 1.00 98.25 320 ILE A C 1
ATOM 2619 O O . ILE A 1 320 ? 6.245 13.659 8.043 1.0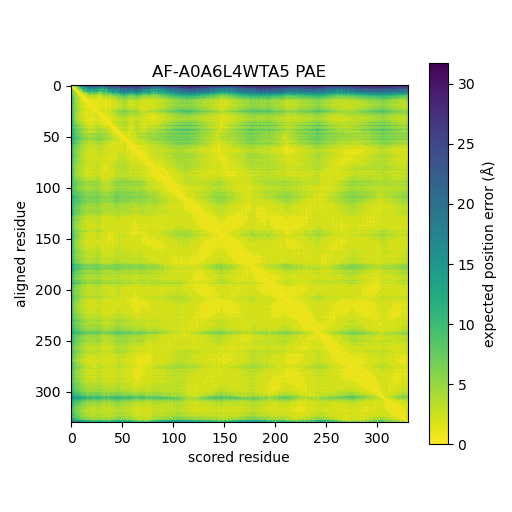0 98.25 320 ILE A O 1
ATOM 2623 N N . ASN A 1 321 ? 7.008 14.349 6.057 1.00 97.62 321 ASN A N 1
ATOM 2624 C CA . ASN A 1 321 ? 6.043 15.439 5.919 1.00 97.62 321 ASN A CA 1
ATOM 2625 C C . ASN A 1 321 ? 4.597 14.937 5.896 1.00 97.62 321 ASN A C 1
ATOM 2627 O O . ASN A 1 321 ? 3.706 15.592 6.445 1.00 97.62 321 ASN A O 1
ATOM 2631 N N . ARG A 1 322 ? 4.357 13.783 5.270 1.00 96.69 322 ARG A N 1
ATOM 2632 C CA . ARG A 1 322 ? 3.053 13.122 5.253 1.00 96.69 322 ARG A CA 1
ATOM 2633 C C . ARG A 1 322 ? 2.645 12.675 6.656 1.00 96.69 322 ARG A C 1
ATOM 2635 O O . ARG A 1 322 ? 1.577 13.046 7.133 1.00 96.69 322 ARG A O 1
ATOM 2642 N N . LEU A 1 323 ? 3.532 11.976 7.359 1.00 97.88 323 LEU A N 1
ATOM 2643 C CA . LEU A 1 323 ? 3.283 11.444 8.699 1.00 97.88 323 LEU A CA 1
ATOM 2644 C C . LEU A 1 323 ? 3.146 12.526 9.778 1.00 97.88 323 LEU A C 1
ATOM 2646 O O . LEU A 1 323 ? 2.318 12.378 10.680 1.00 97.88 323 LEU A O 1
ATOM 2650 N N . ASN A 1 324 ? 3.851 13.652 9.633 1.00 97.25 324 ASN A N 1
ATOM 2651 C CA . ASN A 1 324 ? 3.675 14.833 10.482 1.00 97.25 324 ASN A CA 1
ATOM 2652 C C . ASN A 1 324 ? 2.223 15.346 10.451 1.00 97.25 324 ASN A C 1
ATOM 2654 O O . ASN A 1 324 ? 1.678 15.732 11.486 1.00 97.25 324 ASN A O 1
ATOM 2658 N N . LYS A 1 325 ? 1.548 15.293 9.292 1.00 96.25 325 LYS A N 1
ATOM 2659 C CA . LYS A 1 325 ? 0.125 15.675 9.161 1.00 96.25 325 LYS A CA 1
ATOM 2660 C C . LYS A 1 325 ? -0.825 14.678 9.835 1.00 96.25 325 LYS A C 1
ATOM 2662 O O . LYS A 1 325 ? -1.944 15.053 10.196 1.00 96.25 325 LYS A O 1
ATOM 2667 N N . SER A 1 326 ? -0.375 13.441 10.027 1.00 95.50 326 SER A N 1
ATOM 2668 C CA . SER A 1 326 ? -1.088 12.390 10.762 1.00 95.50 326 SER A CA 1
ATOM 2669 C C . SER A 1 326 ? -0.760 12.373 12.258 1.00 95.50 326 SER A C 1
ATOM 2671 O O . SER A 1 326 ? -1.296 11.543 12.982 1.00 95.50 326 SER A O 1
ATOM 2673 N N . GLY A 1 327 ? 0.071 13.306 12.741 1.00 94.88 327 GLY A N 1
ATOM 2674 C CA . GLY A 1 327 ? 0.396 13.465 14.159 1.00 94.88 327 GLY A CA 1
ATOM 2675 C C . GLY A 1 327 ? 1.587 12.637 14.650 1.00 94.88 327 GLY A C 1
ATOM 2676 O O . GLY A 1 327 ? 1.892 12.692 15.843 1.00 94.88 327 GLY A O 1
ATOM 2677 N N . ILE A 1 328 ? 2.273 11.909 13.766 1.00 95.44 328 ILE A N 1
ATOM 2678 C CA . ILE A 1 328 ? 3.527 11.200 14.057 1.00 95.44 328 ILE A CA 1
ATOM 2679 C C . ILE A 1 328 ? 4.687 12.197 13.961 1.00 95.44 328 ILE A C 1
ATOM 2681 O O . ILE A 1 328 ? 4.706 13.023 13.059 1.00 95.44 328 ILE A O 1
ATOM 2685 N N . THR A 1 329 ? 5.652 12.141 14.879 1.00 89.75 329 THR A N 1
ATOM 2686 C CA . THR A 1 329 ? 6.809 13.055 14.892 1.00 89.75 329 THR A CA 1
ATOM 2687 C C . THR A 1 329 ? 8.087 12.228 14.827 1.00 89.75 329 THR A C 1
ATOM 2689 O O . THR A 1 329 ? 8.369 11.468 15.757 1.00 89.75 329 THR A O 1
ATOM 2692 N N . LEU A 1 330 ? 8.819 12.330 13.714 1.00 87.88 330 LEU A N 1
ATOM 2693 C CA . LEU A 1 330 ? 9.976 11.478 13.406 1.00 87.88 330 LEU A CA 1
ATOM 2694 C C . LEU A 1 330 ? 11.307 12.172 13.651 1.00 87.88 330 LEU A C 1
ATOM 2696 O O . LEU A 1 330 ? 11.463 13.323 13.191 1.00 87.88 330 LEU A O 1
#

Secondary structure (DSSP, 8-state):
----PPPPP---S-SS-HHHHHHHTS--PPPHHHHHHTT-S--S--SS--SS-TTS-TT-GGGSS---S-GGG---TT---HHHHHHHHHHHHHHHHHHHHHHHHTTGGGGS-HHHHHHHHHHHTTHHHHHHHHHHHHHHHHHH-SSHHHHHHHHHHHHHHHHHHHHHHHHHHHHTTT-THHHHHHHHHHHH-HHHHHHHHHHHHHTT---HHHHHIIIIIIIHHHHHIIIIIIHHHHHHHTT--HHHHHHHHHHHHHHHHHHHHHHHHHHHHHH-HHHHHHHHHHHHHHHHHHHHHHTTGGGGSTTHHHHHHHHHHHHHHHHHHTT---

Nearest PDB structures (foldseek):
  3u52-assembly1_D  TM=9.749E-01  e=1.055E-21  Stutzerimonas stutzeri
  3rnc-assembly1_A  TM=7.297E-01  e=1.771E-05  Pseudomonas sp. OX1
  3n1y-assembly1_A-1  TM=7.383E-01  e=2.839E-05  Pseudomonas sp. OX1
  3n20-assembly1_A-1  TM=7.303E-01  e=2.839E-05  Pseudomonas sp. OX1
  2inc-assembly1_A  TM=7.349E-01  e=2.424E-04  Stutzerimonas stutzeri